Protein AF-A0A437AK83-F1 (afdb_monomer_lite)

pLDDT: mean 76.71, std 18.73, range [26.52, 94.25]

Structure (mmCIF, N/CA/C/O backbone):
data_AF-A0A437AK83-F1
#
_entry.id   AF-A0A437AK83-F1
#
loop_
_atom_site.group_PDB
_atom_site.id
_atom_site.type_symbol
_atom_site.label_atom_id
_atom_site.label_alt_id
_atom_site.label_comp_id
_atom_site.label_asym_id
_atom_site.label_entity_id
_atom_site.label_seq_id
_atom_site.pdbx_PDB_ins_code
_atom_site.Cartn_x
_atom_site.Cartn_y
_atom_site.Cartn_z
_atom_site.occupancy
_atom_site.B_iso_or_equiv
_atom_site.auth_seq_id
_atom_site.auth_comp_id
_atom_site.auth_asym_id
_atom_site.auth_atom_id
_atom_site.pdbx_PDB_model_num
ATOM 1 N N . MET A 1 1 ? -34.651 7.207 2.817 1.00 33.03 1 MET A N 1
ATOM 2 C CA . MET A 1 1 ? -35.393 6.286 3.714 1.00 33.03 1 MET A CA 1
ATOM 3 C C . MET A 1 1 ? -35.650 4.881 3.119 1.00 33.03 1 MET A C 1
ATOM 5 O O . MET A 1 1 ? -36.501 4.162 3.626 1.00 33.03 1 MET A O 1
ATOM 9 N N . LEU A 1 2 ? -34.911 4.443 2.082 1.00 26.52 2 LEU A N 1
ATOM 10 C CA . LEU A 1 2 ? -35.132 3.151 1.392 1.00 26.52 2 LEU A CA 1
ATOM 11 C C . LEU A 1 2 ? -33.933 2.182 1.436 1.00 26.52 2 LEU A C 1
ATOM 13 O O . LEU A 1 2 ? -34.031 1.076 0.917 1.00 26.52 2 LEU A O 1
ATOM 17 N N . ILE A 1 3 ? -32.833 2.550 2.101 1.00 32.50 3 ILE A N 1
ATOM 18 C CA . ILE A 1 3 ? -31.630 1.701 2.215 1.00 32.50 3 ILE A CA 1
ATOM 19 C C . ILE A 1 3 ? -31.586 0.943 3.561 1.00 32.50 3 ILE A C 1
ATOM 21 O O . ILE A 1 3 ? -30.951 -0.098 3.672 1.00 32.50 3 ILE A O 1
ATOM 25 N N . GLU A 1 4 ? -32.360 1.363 4.568 1.00 33.47 4 GLU A N 1
ATOM 26 C CA . GLU A 1 4 ? -32.299 0.787 5.925 1.00 33.47 4 GLU A CA 1
ATOM 27 C C . GLU A 1 4 ? -33.165 -0.467 6.149 1.00 33.47 4 GLU A C 1
ATOM 29 O O . GLU A 1 4 ? -33.063 -1.114 7.189 1.00 33.47 4 GLU A O 1
ATOM 34 N N . LYS A 1 5 ? -34.017 -0.861 5.192 1.00 31.80 5 LYS A N 1
ATOM 35 C CA . LYS A 1 5 ? -34.995 -1.950 5.403 1.00 31.80 5 LYS A CA 1
ATOM 36 C C . LYS A 1 5 ? -34.548 -3.348 4.973 1.00 31.80 5 LYS A C 1
ATOM 38 O O . LYS A 1 5 ? -35.307 -4.293 5.166 1.00 31.80 5 LYS A O 1
ATOM 43 N N . LYS A 1 6 ? -33.338 -3.525 4.438 1.00 32.91 6 LYS A N 1
ATOM 44 C CA . LYS A 1 6 ? -32.900 -4.835 3.920 1.00 32.91 6 LYS A CA 1
ATOM 45 C C . LYS A 1 6 ? -32.077 -5.685 4.878 1.00 32.91 6 LYS A C 1
ATOM 47 O O . LYS A 1 6 ? -31.562 -6.715 4.461 1.00 32.91 6 LYS A O 1
ATOM 52 N N . VAL A 1 7 ? -31.983 -5.297 6.150 1.00 35.03 7 VAL A N 1
ATOM 53 C CA . VAL A 1 7 ? -31.113 -6.007 7.085 1.00 35.03 7 VAL A CA 1
ATOM 54 C C . VAL A 1 7 ? -31.809 -6.485 8.354 1.00 35.03 7 VAL A C 1
ATOM 56 O O . VAL A 1 7 ? -31.416 -6.210 9.486 1.00 35.03 7 VAL A O 1
ATOM 59 N N . LYS A 1 8 ? -32.859 -7.272 8.156 1.00 38.44 8 LYS A N 1
ATOM 60 C CA . LYS A 1 8 ? -33.321 -8.204 9.176 1.00 38.44 8 LYS A CA 1
ATOM 61 C C . LYS A 1 8 ? -33.466 -9.576 8.535 1.00 38.44 8 LYS A C 1
ATOM 63 O O . LYS A 1 8 ? -34.132 -9.694 7.513 1.00 38.44 8 LYS A O 1
ATOM 68 N N . LYS A 1 9 ? -32.915 -10.564 9.249 1.00 36.78 9 LYS A N 1
ATOM 69 C CA . LYS A 1 9 ? -33.124 -12.020 9.185 1.00 36.78 9 LYS A CA 1
ATOM 70 C C . LYS A 1 9 ? -32.057 -12.870 8.466 1.00 36.78 9 LYS A C 1
ATOM 72 O O . LYS A 1 9 ? -31.804 -12.703 7.284 1.00 36.78 9 LYS A O 1
ATOM 77 N N . ILE A 1 10 ? -31.628 -13.874 9.246 1.00 36.41 10 ILE A N 1
ATOM 78 C CA . ILE A 1 10 ? -31.013 -15.172 8.915 1.00 36.41 10 ILE A CA 1
ATOM 79 C C . ILE A 1 10 ? -29.564 -15.089 8.489 1.00 36.41 10 ILE A C 1
ATOM 81 O O . ILE A 1 10 ? -29.286 -14.531 7.437 1.00 36.41 10 ILE A O 1
ATOM 85 N N . LEU A 1 11 ? -28.663 -15.712 9.258 1.00 41.22 11 LEU A N 1
ATOM 86 C CA . LEU A 1 11 ? -27.304 -15.878 8.786 1.00 41.22 11 LEU A CA 1
ATOM 87 C C . LEU A 1 11 ? -26.670 -17.260 9.126 1.00 41.22 11 LEU A C 1
ATOM 89 O O . LEU A 1 11 ? -26.060 -17.433 10.174 1.00 41.22 11 LEU A O 1
ATOM 93 N N . SER A 1 12 ? -26.809 -18.220 8.188 1.00 54.78 12 SER A N 1
ATOM 94 C CA . SER A 1 12 ? -26.090 -19.516 8.049 1.00 54.78 12 SER A CA 1
ATOM 95 C C . SER A 1 12 ? -24.696 -19.328 7.395 1.00 54.78 12 SER A C 1
ATOM 97 O O . SER A 1 12 ? -24.268 -18.195 7.208 1.00 54.78 12 SER A O 1
ATOM 99 N N . MET A 1 13 ? -23.951 -20.370 6.989 1.00 48.50 13 MET A N 1
ATOM 100 C CA . MET A 1 13 ? -22.638 -20.230 6.299 1.00 48.50 13 MET A CA 1
ATOM 101 C C . MET A 1 13 ? -22.610 -19.228 5.116 1.00 48.50 13 MET A C 1
ATOM 103 O O . MET A 1 13 ? -21.563 -18.637 4.832 1.00 48.50 13 MET A O 1
ATOM 107 N N . ASP A 1 14 ? -23.747 -18.967 4.463 1.00 53.81 14 ASP A N 1
ATOM 108 C CA . ASP A 1 14 ? -23.899 -17.984 3.370 1.00 53.81 14 ASP A CA 1
ATOM 109 C C . ASP A 1 14 ? -23.637 -16.530 3.788 1.00 53.81 14 ASP A C 1
ATOM 111 O O . ASP A 1 14 ? -23.381 -15.635 2.981 1.00 53.81 14 ASP A O 1
ATOM 115 N N . SER A 1 15 ? -23.622 -16.306 5.084 1.00 58.12 15 SER A N 1
ATOM 116 C CA . SER A 1 15 ? -23.564 -15.008 5.746 1.00 58.12 15 SER A CA 1
ATOM 117 C C . SER A 1 15 ? -22.170 -14.525 5.953 1.00 58.12 15 SER A C 1
ATOM 119 O O . SER A 1 15 ? -21.890 -13.349 5.783 1.00 58.12 15 SER A O 1
ATOM 121 N N . ILE A 1 16 ? -21.294 -15.465 6.291 1.00 61.25 16 ILE A N 1
ATOM 122 C CA . ILE A 1 16 ? -19.864 -15.241 6.369 1.00 61.25 16 ILE A CA 1
ATOM 123 C C . ILE A 1 16 ? -19.381 -14.876 4.969 1.00 61.25 16 ILE A C 1
ATOM 125 O O . ILE A 1 16 ? -18.735 -13.850 4.800 1.00 61.25 16 ILE A O 1
ATOM 129 N N . LYS A 1 17 ? -19.818 -15.626 3.948 1.00 61.09 17 LYS A N 1
ATOM 130 C CA . LYS A 1 17 ? -19.530 -15.310 2.543 1.00 61.09 17 LYS A CA 1
ATOM 131 C C . LYS A 1 17 ? -20.117 -13.962 2.122 1.00 61.09 17 LYS A C 1
ATOM 133 O O . LYS A 1 17 ? -19.464 -13.212 1.406 1.00 61.09 17 LYS A O 1
ATOM 138 N N . THR A 1 18 ? -21.328 -13.626 2.564 1.00 62.41 18 THR A N 1
ATOM 139 C CA . THR A 1 18 ? -21.946 -12.320 2.283 1.00 62.41 18 THR A CA 1
ATOM 140 C C . THR A 1 18 ? -21.207 -11.180 2.982 1.00 62.41 18 THR A C 1
ATOM 142 O O . THR A 1 18 ? -20.946 -10.163 2.354 1.00 62.41 18 THR A O 1
ATOM 145 N N . ILE A 1 19 ? -20.800 -11.348 4.239 1.00 64.88 19 ILE A N 1
ATOM 146 C CA . ILE A 1 19 ? -20.017 -10.362 4.996 1.00 64.88 19 ILE A CA 1
ATOM 147 C C . ILE A 1 19 ? -18.637 -10.182 4.371 1.00 64.88 19 ILE A C 1
ATOM 149 O O . ILE A 1 19 ? -18.205 -9.049 4.205 1.00 64.88 19 ILE A O 1
ATOM 153 N N . GLN A 1 20 ? -17.985 -11.265 3.947 1.00 63.34 20 GLN A N 1
ATOM 154 C CA . GLN A 1 20 ? -16.727 -11.211 3.202 1.00 63.34 20 GLN A CA 1
ATOM 155 C C . GLN A 1 20 ? -16.901 -10.473 1.868 1.00 63.34 20 GLN A C 1
ATOM 157 O O . GLN A 1 20 ? -16.088 -9.616 1.546 1.00 63.34 20 GLN A O 1
ATOM 162 N N . LYS A 1 21 ? -17.989 -10.721 1.127 1.00 61.66 21 LYS A N 1
ATOM 163 C CA . LYS A 1 21 ? -18.308 -9.987 -0.112 1.00 61.66 21 LYS A CA 1
ATOM 164 C C . LYS A 1 21 ? -18.615 -8.508 0.135 1.00 61.66 21 LYS A C 1
ATOM 166 O O . LYS A 1 21 ? -18.194 -7.663 -0.643 1.00 61.66 21 LYS A O 1
ATOM 171 N N . LEU A 1 22 ? -19.337 -8.179 1.206 1.00 62.19 22 LEU A N 1
ATOM 172 C CA . LEU A 1 22 ? -19.668 -6.797 1.575 1.00 62.19 22 LEU A CA 1
ATOM 173 C C . LEU A 1 22 ? -18.452 -6.032 2.114 1.00 62.19 22 LEU A C 1
ATOM 175 O O . LEU A 1 22 ? -18.338 -4.831 1.877 1.00 62.19 22 LEU A O 1
ATOM 179 N N . SER A 1 23 ? -17.547 -6.735 2.799 1.00 60.84 23 SER A N 1
ATOM 180 C CA . SER A 1 23 ? -16.217 -6.257 3.186 1.00 60.84 23 SER A CA 1
ATOM 181 C C . SER A 1 23 ? -15.375 -5.974 1.947 1.00 60.84 23 SER A C 1
ATOM 183 O O . SER A 1 23 ? -14.902 -4.858 1.795 1.00 60.84 23 SER A O 1
ATOM 185 N N . GLN A 1 24 ? -15.293 -6.914 1.001 1.00 60.66 24 GLN A N 1
ATOM 186 C CA . GLN A 1 24 ? -14.602 -6.713 -0.280 1.00 60.66 24 GLN A CA 1
ATOM 187 C C . GLN A 1 24 ? -15.201 -5.565 -1.107 1.00 60.66 24 GLN A C 1
ATOM 189 O O . GLN A 1 24 ? -14.483 -4.898 -1.844 1.00 60.66 24 GLN A O 1
ATOM 194 N N . ALA A 1 25 ? -16.506 -5.320 -0.977 1.00 58.09 25 ALA A N 1
ATOM 195 C CA . ALA A 1 25 ? -17.193 -4.214 -1.633 1.00 58.09 25 ALA A CA 1
ATOM 196 C C . ALA A 1 25 ? -17.101 -2.878 -0.865 1.00 58.09 25 ALA A C 1
ATOM 198 O O . ALA A 1 25 ? -17.622 -1.876 -1.350 1.00 58.09 25 ALA A O 1
ATOM 199 N N . ASN A 1 26 ? -16.465 -2.837 0.316 1.00 58.50 26 ASN A N 1
ATOM 200 C CA . ASN A 1 26 ? -16.322 -1.642 1.162 1.00 58.50 26 ASN A CA 1
ATOM 201 C C . ASN A 1 26 ? -17.651 -0.967 1.564 1.00 58.50 26 ASN A C 1
ATOM 203 O O . ASN A 1 26 ? -17.699 0.240 1.801 1.00 58.50 26 ASN A O 1
ATOM 207 N N . ILE A 1 27 ? -18.736 -1.744 1.662 1.00 59.78 27 ILE A N 1
ATOM 208 C CA . ILE A 1 27 ? -20.098 -1.238 1.943 1.00 59.78 27 ILE A CA 1
ATOM 209 C C . ILE A 1 27 ? -20.383 -1.182 3.457 1.00 59.78 27 ILE A C 1
ATOM 211 O O . ILE A 1 27 ? -21.359 -0.583 3.906 1.00 59.78 27 ILE A O 1
ATOM 215 N N . LEU A 1 28 ? -19.543 -1.819 4.273 1.00 61.94 28 LEU A N 1
ATOM 216 C CA . LEU A 1 28 ? -19.767 -1.948 5.708 1.00 61.94 28 LEU A CA 1
ATOM 217 C C . LEU A 1 28 ? -19.357 -0.673 6.453 1.00 61.94 28 LEU A C 1
ATOM 219 O O . LEU A 1 28 ? -18.195 -0.288 6.449 1.00 61.94 28 LEU A O 1
ATOM 223 N N . THR A 1 29 ? -20.324 -0.063 7.135 1.00 62.69 29 THR A N 1
ATOM 224 C CA . THR A 1 29 ? -20.159 1.173 7.923 1.00 62.69 29 THR A CA 1
ATOM 225 C C . THR A 1 29 ? -20.309 0.947 9.427 1.00 62.69 29 THR A C 1
ATOM 227 O O . THR A 1 29 ? -20.454 1.888 10.198 1.00 62.69 29 THR A O 1
ATOM 230 N N . LYS A 1 30 ? -20.348 -0.314 9.871 1.00 71.06 30 LYS A N 1
ATOM 231 C CA . LYS A 1 30 ? -20.512 -0.681 11.283 1.00 71.06 30 LYS A CA 1
ATOM 232 C C . LYS A 1 30 ? -19.504 -1.759 11.664 1.00 71.06 30 LYS A C 1
ATOM 234 O O . LYS A 1 30 ? -19.240 -2.629 10.829 1.00 71.06 30 LYS A O 1
ATOM 239 N N . PRO A 1 31 ? -19.002 -1.754 12.912 1.00 73.56 31 PRO A N 1
ATOM 240 C CA . PRO A 1 31 ? -18.142 -2.826 13.384 1.00 73.56 31 PRO A CA 1
ATOM 241 C C . PRO A 1 31 ? -18.915 -4.150 13.393 1.00 73.56 31 PRO A C 1
ATOM 243 O O . PRO A 1 31 ? -20.122 -4.179 13.653 1.00 73.56 31 PRO A O 1
ATOM 246 N N . ILE A 1 32 ? -18.227 -5.250 13.108 1.00 77.12 32 ILE A N 1
ATOM 247 C CA . ILE A 1 32 ? -18.813 -6.594 13.055 1.00 77.12 32 ILE A CA 1
ATOM 248 C C . ILE A 1 32 ? -18.226 -7.431 14.176 1.00 77.12 32 ILE A C 1
ATOM 250 O O . ILE A 1 32 ? -17.012 -7.541 14.297 1.00 77.12 32 ILE A O 1
ATOM 254 N N . THR A 1 33 ? -19.081 -8.061 14.974 1.00 74.88 33 THR A N 1
ATOM 255 C CA . THR A 1 33 ? -18.628 -8.946 16.045 1.00 74.88 33 THR A CA 1
ATOM 256 C C . THR A 1 33 ? -18.578 -10.375 15.535 1.00 74.88 33 THR A C 1
ATOM 258 O O . THR A 1 33 ? -19.577 -10.910 15.044 1.00 74.88 33 THR A O 1
ATOM 261 N N . ILE A 1 34 ? -17.407 -10.991 15.661 1.00 74.88 34 ILE A N 1
ATOM 262 C CA . ILE A 1 34 ? -17.161 -12.373 15.270 1.00 74.88 34 ILE A CA 1
ATOM 263 C C . ILE A 1 34 ? -16.804 -13.210 16.506 1.00 74.88 34 ILE A C 1
ATOM 265 O O . ILE A 1 34 ? -16.091 -12.732 17.390 1.00 74.88 34 ILE A O 1
ATOM 269 N N . PRO A 1 35 ? -17.274 -14.464 16.584 1.00 67.50 35 PRO A N 1
ATOM 270 C CA . PRO A 1 35 ? -16.976 -15.338 17.711 1.00 67.50 35 PRO A CA 1
ATOM 271 C C . PRO A 1 35 ? -15.530 -15.833 17.665 1.00 67.50 35 PRO A C 1
ATOM 273 O O . PRO A 1 35 ? -14.911 -15.992 18.709 1.00 67.50 35 PRO A O 1
ATOM 276 N N . HIS A 1 36 ? -14.980 -16.047 16.463 1.00 70.69 36 HIS A N 1
ATOM 277 C CA . HIS A 1 36 ? -13.604 -16.496 16.293 1.00 70.69 36 HIS A CA 1
ATOM 278 C C . HIS A 1 36 ? -13.003 -16.008 14.970 1.00 70.69 36 HIS A C 1
ATOM 280 O O . HIS A 1 36 ? -13.631 -16.067 13.909 1.00 70.69 36 HIS A O 1
ATOM 286 N N . SER A 1 37 ? -11.732 -15.626 15.018 1.00 69.81 37 SER A N 1
ATOM 287 C CA . SER A 1 37 ? -10.854 -15.272 13.893 1.00 69.81 37 SER A CA 1
ATOM 288 C C . SER A 1 37 ? -10.799 -16.316 12.769 1.00 69.81 37 SER A C 1
ATOM 290 O O . SER A 1 37 ? -10.566 -15.964 11.614 1.00 69.81 37 SER A O 1
ATOM 292 N N . SER A 1 38 ? -11.099 -17.586 13.063 1.00 68.31 38 SER A N 1
ATOM 293 C CA . SER A 1 38 ? -11.198 -18.677 12.080 1.00 68.31 38 SER A CA 1
ATOM 294 C C . SER A 1 38 ? -12.242 -18.438 10.980 1.00 68.31 38 SER A C 1
ATOM 296 O O . SER A 1 38 ? -12.207 -19.108 9.950 1.00 68.31 38 SER A O 1
ATOM 298 N N . ILE A 1 39 ? -13.160 -17.492 11.174 1.00 69.12 39 ILE A N 1
ATOM 299 C CA . ILE A 1 39 ? -14.165 -17.080 10.182 1.00 69.12 39 ILE A CA 1
ATOM 300 C C . ILE A 1 39 ? -13.537 -16.262 9.038 1.00 69.12 39 ILE A C 1
ATOM 302 O O . ILE A 1 39 ? -14.067 -16.222 7.929 1.00 69.12 39 ILE A O 1
ATOM 306 N N . LEU A 1 40 ? -12.384 -15.639 9.285 1.00 69.69 40 LEU A N 1
ATOM 307 C CA . LEU A 1 40 ? -11.698 -14.726 8.367 1.00 69.69 40 LEU A CA 1
ATOM 308 C C . LEU A 1 40 ? -10.505 -15.375 7.642 1.00 69.69 40 LEU A C 1
ATOM 310 O O . LEU A 1 40 ? -9.624 -14.659 7.166 1.00 69.69 40 LEU A O 1
ATOM 314 N N . LYS A 1 41 ? -10.459 -16.714 7.550 1.00 68.12 41 LYS A N 1
ATOM 315 C CA . LYS A 1 41 ? -9.321 -17.479 6.992 1.00 68.12 41 LYS A CA 1
ATOM 316 C C . LYS A 1 41 ? -8.863 -17.002 5.610 1.00 68.12 41 LYS A C 1
ATOM 318 O O . LYS A 1 41 ? -7.663 -16.928 5.376 1.00 68.12 41 LYS A O 1
ATOM 323 N N . ASP A 1 42 ? -9.801 -16.613 4.752 1.00 69.44 42 ASP A N 1
ATOM 324 C CA . ASP A 1 42 ? -9.515 -16.227 3.363 1.00 69.44 42 ASP A CA 1
ATOM 325 C C . ASP A 1 42 ? -9.387 -14.706 3.166 1.00 69.44 42 ASP A C 1
ATOM 327 O O . ASP A 1 42 ? -9.187 -14.223 2.052 1.00 69.44 42 ASP A O 1
ATOM 331 N N . THR A 1 43 ? -9.511 -13.920 4.238 1.00 70.75 43 THR A N 1
ATOM 332 C CA . THR A 1 43 ? -9.461 -12.453 4.179 1.00 70.75 43 THR A CA 1
ATOM 333 C C . THR A 1 43 ? -8.194 -11.927 4.831 1.00 70.75 43 THR A C 1
ATOM 335 O O . THR A 1 43 ? -7.973 -12.139 6.023 1.00 70.75 43 THR A O 1
ATOM 338 N N . LYS A 1 44 ? -7.385 -11.172 4.078 1.00 80.62 44 LYS A N 1
ATOM 339 C CA . LYS A 1 44 ? -6.259 -10.417 4.640 1.00 80.62 44 LYS A CA 1
ATOM 340 C C . LYS A 1 44 ? -6.806 -9.360 5.603 1.00 80.62 44 LYS A C 1
ATOM 342 O O . LYS A 1 44 ? -7.670 -8.569 5.222 1.00 80.62 44 LYS A O 1
ATOM 347 N N . HIS A 1 45 ? -6.314 -9.370 6.836 1.00 84.94 45 HIS A N 1
ATOM 348 C CA . HIS A 1 45 ? -6.706 -8.438 7.885 1.00 84.94 45 HIS A CA 1
ATOM 349 C C . HIS A 1 45 ? -5.504 -8.063 8.751 1.00 84.94 45 HIS A C 1
ATOM 351 O O . HIS A 1 45 ? -4.617 -8.887 8.985 1.00 84.94 45 HIS A O 1
ATOM 357 N N . LEU A 1 46 ? -5.492 -6.824 9.235 1.00 87.94 46 LEU A N 1
ATOM 358 C CA . LEU A 1 46 ? -4.560 -6.363 10.255 1.00 87.94 46 LEU A CA 1
ATOM 359 C C . LEU A 1 46 ? -5.066 -6.823 11.623 1.00 87.94 46 LEU A C 1
ATOM 361 O O . LEU A 1 46 ? -6.208 -6.541 11.976 1.00 87.94 46 LEU A O 1
ATOM 365 N N . LYS A 1 47 ? -4.241 -7.545 12.381 1.00 91.25 47 LYS A N 1
ATOM 366 C CA . LYS A 1 47 ? -4.587 -7.980 13.740 1.00 91.25 47 LYS A CA 1
ATOM 367 C C . LYS A 1 47 ? -4.122 -6.935 14.740 1.00 91.25 47 LYS A C 1
ATOM 369 O O . LYS A 1 47 ? -2.936 -6.619 14.772 1.00 91.25 47 LYS A O 1
ATOM 374 N N . ILE A 1 48 ? -5.047 -6.458 15.560 1.00 91.31 48 ILE A N 1
ATOM 375 C CA . ILE A 1 48 ? -4.781 -5.529 16.653 1.00 91.31 48 ILE A CA 1
ATOM 376 C C . ILE A 1 48 ? -5.187 -6.207 17.955 1.00 91.31 48 ILE A C 1
ATOM 378 O O . ILE A 1 48 ? -6.300 -6.714 18.069 1.00 91.31 48 ILE A O 1
ATOM 382 N N . THR A 1 49 ? -4.310 -6.195 18.949 1.00 90.19 49 THR A N 1
ATOM 383 C CA . THR A 1 49 ? -4.652 -6.639 20.308 1.00 90.19 49 THR A CA 1
ATOM 384 C C . THR A 1 49 ? -4.936 -5.416 21.169 1.00 90.19 49 THR A C 1
ATOM 386 O O . THR A 1 49 ? -4.244 -4.410 21.037 1.00 90.19 49 THR A O 1
ATOM 389 N N . VAL A 1 50 ? -5.905 -5.493 22.087 1.00 87.19 50 VAL A N 1
ATOM 390 C CA . VAL A 1 50 ? -6.249 -4.366 22.982 1.00 87.19 50 VAL A CA 1
ATOM 391 C C . VAL A 1 50 ? -5.043 -3.855 23.783 1.00 87.19 50 VAL A C 1
ATOM 393 O O . VAL A 1 50 ? -4.972 -2.678 24.098 1.00 87.19 50 VAL A O 1
ATOM 396 N N . SER A 1 51 ? -4.048 -4.700 24.061 1.00 88.56 51 SER A N 1
ATOM 397 C CA . SER A 1 51 ? -2.816 -4.304 24.755 1.00 88.56 51 SER A CA 1
ATOM 398 C C . SER A 1 51 ? -1.869 -3.411 23.940 1.00 88.56 51 SER A C 1
ATOM 400 O O . SER A 1 51 ? -0.879 -2.939 24.489 1.00 88.56 51 SER A O 1
ATOM 402 N N . GLN A 1 52 ? -2.099 -3.234 22.635 1.00 89.25 52 GLN A N 1
ATOM 403 C CA . GLN A 1 52 ? -1.221 -2.453 21.753 1.00 89.25 52 GLN A CA 1
ATOM 404 C C . GLN A 1 52 ? -1.501 -0.948 21.794 1.00 89.25 52 GLN A C 1
ATOM 406 O O . GLN A 1 52 ? -0.715 -0.183 21.244 1.00 89.25 52 GLN A O 1
ATOM 411 N N . PHE A 1 53 ? -2.600 -0.526 22.417 1.00 92.38 53 PHE A N 1
ATOM 412 C CA . PHE A 1 53 ? -2.964 0.878 22.533 1.00 92.38 53 PHE A CA 1
ATOM 413 C C . PHE A 1 53 ? -3.521 1.170 23.926 1.00 92.38 53 PHE A C 1
ATOM 415 O O . PHE A 1 53 ? -4.285 0.398 24.502 1.00 92.38 53 PHE A O 1
ATOM 422 N N . ASN A 1 54 ? -3.139 2.321 24.455 1.00 92.31 54 ASN A N 1
ATOM 423 C CA . ASN A 1 54 ? -3.637 2.893 25.698 1.00 92.31 54 ASN A CA 1
ATOM 424 C C . ASN A 1 54 ? -4.383 4.205 25.445 1.00 92.31 54 ASN A C 1
ATOM 426 O O . ASN A 1 54 ? -5.152 4.638 26.303 1.00 92.31 54 ASN A O 1
ATOM 430 N N . THR A 1 55 ? -4.169 4.830 24.284 1.00 93.31 55 THR A N 1
ATOM 431 C CA . THR A 1 55 ? -4.819 6.082 23.890 1.00 93.31 55 THR A CA 1
ATOM 432 C C . THR A 1 55 ? -5.627 5.925 22.603 1.00 93.31 55 THR A C 1
ATOM 434 O O . THR A 1 55 ? -5.397 5.032 21.786 1.00 93.31 55 THR A O 1
ATOM 437 N N . VAL A 1 56 ? -6.611 6.807 22.413 1.00 91.69 56 VAL A N 1
ATOM 438 C CA . VAL A 1 56 ? -7.434 6.843 21.192 1.00 91.69 56 VAL A CA 1
ATOM 439 C C . VAL A 1 56 ? -6.591 7.173 19.956 1.00 91.69 56 VAL A C 1
ATOM 441 O O . VAL A 1 56 ? -6.870 6.682 18.866 1.00 91.69 56 VAL A O 1
ATOM 444 N N . GLU A 1 57 ? -5.541 7.973 20.122 1.00 90.50 57 GLU A N 1
ATOM 445 C CA . GLU A 1 57 ? -4.637 8.343 19.036 1.00 90.50 57 GLU A CA 1
ATOM 446 C C . GLU A 1 57 ? -3.820 7.152 18.525 1.00 90.50 57 GLU A C 1
ATOM 448 O O . GLU A 1 57 ? -3.717 6.961 17.314 1.00 90.50 57 GLU A O 1
ATOM 453 N N . GLU A 1 58 ? -3.315 6.310 19.428 1.00 92.25 58 GLU A N 1
ATOM 454 C CA . GLU A 1 58 ? -2.636 5.062 19.064 1.00 92.25 58 GLU A CA 1
ATOM 455 C C . GLU A 1 58 ? -3.577 4.120 18.305 1.00 92.25 58 GLU A C 1
ATOM 457 O O . GLU A 1 58 ? -3.201 3.573 17.266 1.00 92.25 58 GLU A O 1
ATOM 462 N N . LEU A 1 59 ? -4.826 3.981 18.767 1.00 92.50 59 LEU A N 1
ATOM 463 C CA . LEU A 1 59 ? -5.839 3.200 18.057 1.00 92.50 59 LEU A CA 1
ATOM 464 C C . LEU A 1 59 ? -6.122 3.778 16.661 1.00 92.50 59 LEU A C 1
ATOM 466 O O . LEU A 1 59 ? -6.206 3.023 15.695 1.00 92.50 59 LEU A O 1
ATOM 470 N N . ASP A 1 60 ? -6.239 5.100 16.525 1.00 92.19 60 ASP A N 1
ATOM 471 C CA . ASP A 1 60 ? -6.434 5.757 15.227 1.00 92.19 60 ASP A CA 1
ATOM 472 C C . ASP A 1 60 ? -5.274 5.482 14.260 1.00 92.19 60 ASP A C 1
ATOM 474 O O . ASP A 1 60 ? -5.515 5.170 13.093 1.00 92.19 60 ASP A O 1
ATOM 478 N N . ASN A 1 61 ? -4.030 5.536 14.742 1.00 91.88 61 ASN A N 1
ATOM 479 C CA . ASN A 1 61 ? -2.843 5.241 13.933 1.00 91.88 61 ASN A CA 1
ATOM 480 C C . ASN A 1 61 ? -2.861 3.787 13.441 1.00 91.88 61 ASN A C 1
ATOM 482 O O . ASN A 1 61 ? -2.700 3.531 12.246 1.00 91.88 61 ASN A O 1
ATOM 486 N N . LEU A 1 62 ? -3.173 2.835 14.328 1.00 93.31 62 LEU A N 1
ATOM 487 C CA . LEU A 1 62 ? -3.305 1.422 13.959 1.00 93.31 62 LEU A CA 1
ATOM 488 C C . LEU A 1 62 ? -4.427 1.189 12.934 1.00 93.31 62 LEU A C 1
ATOM 490 O O . LEU A 1 62 ? -4.271 0.395 12.009 1.00 93.31 62 LEU A O 1
ATOM 494 N N . LEU A 1 63 ? -5.554 1.899 13.044 1.00 92.81 63 LEU A N 1
ATOM 495 C CA . LEU A 1 63 ? -6.628 1.811 12.049 1.00 92.81 63 LEU A CA 1
ATOM 496 C C . LEU A 1 63 ? -6.204 2.392 10.691 1.00 92.81 63 LEU A C 1
ATOM 498 O O . LEU A 1 63 ? -6.568 1.838 9.650 1.00 92.81 63 LEU A O 1
ATOM 502 N N . ARG A 1 64 ? -5.413 3.472 10.675 1.00 92.38 64 ARG A N 1
ATOM 503 C 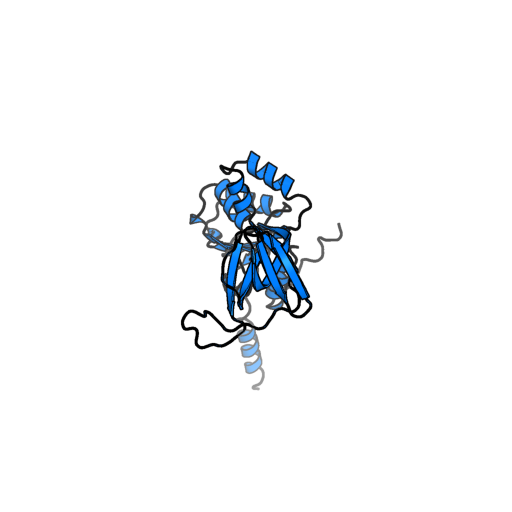CA . ARG A 1 64 ? -4.906 4.102 9.440 1.00 92.38 64 ARG A CA 1
ATOM 504 C C . ARG A 1 64 ? -3.915 3.217 8.679 1.00 92.38 64 ARG A C 1
ATOM 506 O O . ARG A 1 64 ? -3.839 3.331 7.457 1.00 92.38 64 ARG A O 1
ATOM 513 N N . GLN A 1 65 ? -3.243 2.277 9.344 1.00 92.75 65 GLN A N 1
ATOM 514 C CA . GLN A 1 65 ? -2.406 1.263 8.679 1.00 92.75 65 GLN A CA 1
ATOM 515 C C . GLN A 1 65 ? -3.209 0.321 7.769 1.00 92.75 65 GLN A C 1
ATOM 517 O O . GLN A 1 65 ? -2.661 -0.256 6.833 1.00 92.75 65 GLN A O 1
ATOM 522 N N . ALA A 1 66 ? -4.508 0.153 8.026 1.00 91.62 66 ALA A N 1
ATOM 523 C CA . ALA A 1 66 ? -5.378 -0.704 7.228 1.00 91.62 66 ALA A CA 1
ATOM 524 C C . ALA A 1 66 ? -6.116 0.047 6.108 1.00 91.62 66 ALA A C 1
ATOM 526 O O . ALA A 1 66 ? -6.978 -0.541 5.457 1.00 91.62 66 ALA A O 1
ATOM 527 N N . VAL A 1 67 ? -5.817 1.325 5.872 1.00 91.25 67 VAL A N 1
ATOM 528 C CA . VAL A 1 67 ? -6.419 2.120 4.793 1.00 91.25 67 VAL A CA 1
ATOM 529 C C . VAL A 1 67 ? -5.325 2.511 3.819 1.00 91.25 67 VAL A C 1
ATOM 531 O O . VAL A 1 67 ? -4.312 3.074 4.226 1.00 91.25 67 VAL A O 1
ATOM 534 N N . PHE A 1 68 ? -5.531 2.221 2.537 1.00 91.38 68 PHE A N 1
ATOM 535 C CA . PHE A 1 68 ? -4.518 2.414 1.507 1.00 91.38 68 PHE A CA 1
ATOM 536 C C . PHE A 1 68 ? -4.999 3.396 0.452 1.00 91.38 68 PHE A C 1
ATOM 538 O O . PHE A 1 68 ? -6.108 3.274 -0.069 1.00 91.38 68 PHE A O 1
ATOM 545 N N . MET A 1 69 ? -4.138 4.344 0.108 1.00 91.62 69 MET A N 1
ATOM 546 C CA . MET A 1 69 ? -4.270 5.154 -1.093 1.00 91.62 69 MET A CA 1
ATOM 547 C C . MET A 1 69 ? -3.631 4.391 -2.249 1.00 91.62 69 MET A C 1
ATOM 549 O O . MET A 1 69 ? -2.443 4.064 -2.194 1.00 91.62 69 MET A O 1
ATOM 553 N N . ARG A 1 70 ? -4.413 4.120 -3.296 1.00 89.81 70 ARG A N 1
ATOM 554 C CA . ARG A 1 70 ? -3.894 3.548 -4.536 1.00 89.81 70 ARG A CA 1
ATOM 555 C C . ARG A 1 70 ? -3.568 4.667 -5.513 1.00 89.81 70 ARG A C 1
ATOM 557 O O . ARG A 1 70 ? -4.391 5.541 -5.787 1.00 89.81 70 ARG A O 1
ATOM 564 N N . THR A 1 71 ? -2.364 4.620 -6.060 1.00 88.44 71 THR A N 1
ATOM 565 C CA . THR A 1 71 ? -1.933 5.483 -7.154 1.00 88.44 71 THR A CA 1
ATOM 566 C C . THR A 1 71 ? -1.374 4.642 -8.289 1.00 88.44 71 THR A C 1
ATOM 568 O O . THR A 1 71 ? -0.767 3.588 -8.092 1.00 88.44 71 THR A O 1
ATOM 571 N N . THR A 1 72 ? -1.611 5.101 -9.511 1.00 88.06 72 THR A N 1
ATOM 572 C CA . THR A 1 72 ? -1.033 4.519 -10.719 1.00 88.06 72 THR A CA 1
ATOM 573 C C . THR A 1 72 ? 0.148 5.364 -11.150 1.00 88.06 72 THR A C 1
ATOM 575 O O . THR A 1 72 ? -0.014 6.549 -11.447 1.00 88.06 72 THR A O 1
ATOM 578 N N . GLU A 1 73 ? 1.323 4.755 -11.211 1.00 85.31 73 GLU A N 1
ATOM 579 C CA . GLU A 1 73 ? 2.521 5.384 -11.751 1.00 85.31 73 GLU A CA 1
ATOM 580 C C . GLU A 1 73 ? 2.864 4.719 -13.086 1.00 85.31 73 GLU A C 1
ATOM 582 O O . GLU A 1 73 ? 3.002 3.496 -13.174 1.00 85.31 73 GLU A O 1
ATOM 587 N N . ILE A 1 74 ? 2.977 5.522 -14.143 1.00 87.31 74 ILE A N 1
ATOM 588 C CA . ILE A 1 74 ? 3.454 5.061 -15.447 1.00 87.31 74 ILE A CA 1
ATOM 589 C C . ILE A 1 74 ? 4.950 5.327 -15.480 1.00 87.31 74 ILE A C 1
ATOM 591 O O . ILE A 1 74 ? 5.366 6.483 -15.444 1.00 87.31 74 ILE A O 1
ATOM 595 N N . LYS A 1 75 ? 5.746 4.263 -15.569 1.00 87.88 75 LYS A N 1
ATOM 596 C CA . LYS A 1 75 ? 7.200 4.371 -15.686 1.00 87.88 75 LYS A CA 1
ATOM 597 C C . LYS A 1 75 ? 7.676 3.971 -17.068 1.00 87.88 75 LYS A C 1
ATOM 599 O O . LYS A 1 75 ? 7.183 3.003 -17.655 1.00 87.88 75 LYS A O 1
ATOM 604 N N . ASP A 1 76 ? 8.661 4.708 -17.558 1.00 90.38 76 ASP A N 1
ATOM 605 C CA . ASP A 1 76 ? 9.408 4.339 -18.748 1.00 90.38 76 ASP A CA 1
ATOM 606 C C . ASP A 1 76 ? 10.455 3.291 -18.373 1.00 90.38 76 ASP A C 1
ATOM 608 O O . ASP A 1 76 ? 11.295 3.497 -17.496 1.00 90.38 76 ASP A O 1
ATOM 612 N N . VAL A 1 77 ? 10.364 2.140 -19.029 1.00 92.12 77 VAL A N 1
ATOM 613 C CA . VAL A 1 77 ? 11.259 1.008 -18.827 1.00 92.12 77 VAL A CA 1
ATOM 614 C C . VAL A 1 77 ? 11.980 0.732 -20.132 1.00 92.12 77 VAL A C 1
ATOM 616 O O . VAL A 1 77 ? 11.345 0.642 -21.190 1.00 92.12 77 VAL A O 1
ATOM 619 N N . PHE A 1 78 ? 13.296 0.568 -20.046 1.00 93.06 78 PHE A N 1
ATOM 620 C CA . PHE A 1 78 ? 14.125 0.166 -21.170 1.00 93.06 78 PHE A CA 1
ATOM 621 C C . PHE A 1 78 ? 14.721 -1.213 -20.913 1.00 93.06 78 PHE A C 1
ATOM 623 O O . PHE A 1 78 ? 15.357 -1.435 -19.888 1.00 93.06 78 PHE A O 1
ATOM 630 N N . GLU A 1 79 ? 14.515 -2.142 -21.838 1.00 93.19 79 GLU A N 1
ATOM 631 C CA . GLU A 1 79 ? 15.057 -3.495 -21.762 1.00 93.19 79 GLU A CA 1
ATOM 632 C C . GLU A 1 79 ? 15.658 -3.874 -23.110 1.00 93.19 79 GLU A C 1
ATOM 634 O O . GLU A 1 79 ? 14.993 -3.802 -24.142 1.00 93.19 79 GLU A O 1
ATOM 639 N N . GLY A 1 80 ? 16.914 -4.296 -23.132 1.00 93.31 80 GLY A N 1
ATOM 640 C CA . GLY A 1 80 ? 17.556 -4.669 -24.385 1.00 93.31 80 GLY A CA 1
ATOM 641 C C . GLY A 1 80 ? 18.970 -5.168 -24.198 1.00 93.31 80 GLY A C 1
ATOM 642 O O . GLY A 1 80 ? 19.566 -5.015 -23.136 1.00 93.31 80 GLY A O 1
ATOM 643 N N . GLU A 1 81 ? 19.494 -5.782 -25.248 1.00 93.06 81 GLU A N 1
ATOM 644 C CA . GLU A 1 81 ? 20.895 -6.182 -25.311 1.00 93.06 81 GLU A CA 1
ATOM 645 C C . GLU A 1 81 ? 21.772 -4.977 -25.654 1.00 93.06 81 GLU A C 1
ATOM 647 O O . GLU A 1 81 ? 21.475 -4.250 -26.601 1.00 93.06 81 GLU A O 1
ATOM 652 N N . ILE A 1 82 ? 22.857 -4.777 -24.916 1.00 93.62 82 ILE A N 1
ATOM 653 C CA . ILE A 1 82 ? 23.842 -3.734 -25.172 1.00 93.62 82 ILE A CA 1
ATOM 654 C C . ILE A 1 82 ? 24.618 -4.093 -26.439 1.00 93.62 82 ILE A C 1
ATOM 656 O O . ILE A 1 82 ? 25.324 -5.100 -26.495 1.00 93.62 82 ILE A O 1
ATOM 660 N N . VAL A 1 83 ? 24.500 -3.242 -27.454 1.00 93.81 83 VAL A N 1
ATOM 661 C CA . VAL A 1 83 ? 25.267 -3.343 -28.705 1.00 93.81 83 VAL A CA 1
ATOM 662 C C . VAL A 1 83 ? 26.487 -2.435 -28.667 1.00 93.81 83 VAL A C 1
ATOM 664 O O . VAL A 1 83 ? 27.541 -2.791 -29.182 1.00 93.81 83 VAL A O 1
ATOM 667 N N . GLU A 1 84 ? 26.346 -1.262 -28.055 1.00 93.38 84 GLU A N 1
ATOM 668 C CA . GLU A 1 84 ? 27.397 -0.254 -27.987 1.00 93.38 84 GLU A CA 1
ATOM 669 C C . GLU A 1 84 ? 27.294 0.503 -26.661 1.00 93.38 84 GLU A C 1
ATOM 671 O O . GLU A 1 84 ? 26.200 0.896 -26.239 1.00 93.38 84 GLU A O 1
ATOM 676 N N . VAL A 1 85 ? 28.441 0.719 -26.021 1.00 92.31 85 VAL A N 1
ATOM 677 C CA . VAL A 1 85 ? 28.575 1.551 -24.823 1.00 92.31 85 VAL A CA 1
ATOM 678 C C . VAL A 1 85 ? 29.172 2.888 -25.249 1.00 92.31 85 VAL A C 1
ATOM 680 O O . VAL A 1 85 ? 30.265 2.921 -25.810 1.00 92.31 85 VAL A O 1
ATOM 683 N N . LYS A 1 86 ? 28.453 3.982 -24.996 1.00 91.62 86 LYS A N 1
ATOM 684 C CA . LYS A 1 86 ? 28.908 5.357 -25.240 1.00 91.62 86 LYS A CA 1
ATOM 685 C C . LYS A 1 86 ? 29.161 6.059 -23.909 1.00 91.62 86 LYS A C 1
ATOM 687 O O . LYS A 1 86 ? 28.681 5.620 -22.866 1.00 91.62 86 LYS A O 1
ATOM 692 N N . GLU A 1 87 ? 29.894 7.168 -23.944 1.00 87.38 87 GLU A N 1
ATOM 693 C CA . GLU A 1 87 ? 30.196 7.956 -22.739 1.00 87.38 87 GLU A CA 1
ATOM 694 C C . GLU A 1 87 ? 28.927 8.479 -22.043 1.00 87.38 87 GLU A C 1
ATOM 696 O O . GLU A 1 87 ? 28.886 8.575 -20.818 1.00 87.38 87 GLU A O 1
ATOM 701 N N . ASP A 1 88 ? 27.874 8.773 -22.812 1.00 89.69 88 ASP A N 1
ATOM 702 C CA . ASP A 1 88 ? 26.622 9.368 -22.338 1.00 89.69 88 ASP A CA 1
ATOM 703 C C . ASP A 1 88 ? 25.424 8.399 -22.324 1.00 89.69 88 ASP A C 1
ATOM 705 O O . ASP A 1 88 ? 24.300 8.807 -22.008 1.00 89.69 88 ASP A O 1
ATOM 709 N N . GLY A 1 89 ? 25.625 7.119 -22.658 1.00 91.06 89 GLY A N 1
ATOM 710 C CA . GLY A 1 89 ? 24.526 6.160 -22.706 1.00 91.06 89 GLY A CA 1
ATOM 711 C C . GLY A 1 89 ? 24.845 4.808 -23.329 1.00 91.06 89 GLY A C 1
ATOM 712 O O . GLY A 1 89 ? 25.985 4.472 -23.635 1.00 91.06 89 GLY A O 1
ATOM 713 N N . LEU A 1 90 ? 23.793 4.020 -23.531 1.00 93.00 90 LEU A N 1
ATOM 714 C CA . LEU A 1 90 ? 23.858 2.670 -24.085 1.00 93.00 90 LEU A CA 1
ATOM 715 C C . LEU A 1 90 ? 22.996 2.575 -25.344 1.00 93.00 90 LEU A C 1
ATOM 717 O O . LEU A 1 90 ? 21.866 3.068 -25.376 1.00 93.00 90 LEU A O 1
ATOM 721 N N . VAL A 1 91 ? 23.506 1.912 -26.380 1.00 94.25 91 VAL A N 1
ATOM 722 C CA . VAL A 1 91 ? 22.700 1.510 -27.539 1.00 94.25 91 VAL A CA 1
ATOM 723 C C . VAL A 1 91 ? 22.170 0.111 -27.275 1.00 94.25 91 VAL A C 1
ATOM 725 O O . VAL A 1 91 ? 22.931 -0.855 -27.224 1.00 94.25 91 VAL A O 1
ATOM 728 N N . LEU A 1 92 ? 20.856 0.011 -27.112 1.00 94.12 92 LEU A N 1
ATOM 729 C CA . LEU A 1 92 ? 20.163 -1.227 -26.792 1.00 94.12 92 LEU A CA 1
ATOM 730 C C . LEU A 1 92 ? 19.474 -1.805 -28.026 1.00 94.12 92 LEU A C 1
ATOM 732 O O . LEU A 1 92 ? 18.909 -1.069 -28.837 1.00 94.12 92 LEU A O 1
ATOM 736 N N . ARG A 1 93 ? 19.471 -3.131 -28.144 1.00 94.06 93 ARG A N 1
ATOM 737 C CA . ARG A 1 93 ? 18.813 -3.893 -29.206 1.00 94.06 93 ARG A CA 1
ATOM 738 C C . ARG A 1 93 ? 17.666 -4.725 -28.656 1.00 94.06 93 ARG A C 1
ATOM 740 O O . ARG A 1 93 ? 17.826 -5.493 -27.709 1.00 94.06 93 ARG A O 1
ATOM 747 N N . GLY A 1 94 ? 16.522 -4.611 -29.318 1.00 92.25 94 GLY A N 1
ATOM 748 C CA . GLY A 1 94 ? 15.393 -5.526 -29.207 1.00 92.25 94 GLY A CA 1
ATOM 749 C C . GLY A 1 94 ? 15.094 -6.166 -30.562 1.00 92.25 94 GLY A C 1
ATOM 750 O O . GLY A 1 94 ? 15.758 -5.895 -31.563 1.00 92.25 94 GLY A O 1
ATOM 751 N N . ARG A 1 95 ? 14.056 -7.003 -30.629 1.00 90.31 95 ARG A N 1
ATOM 752 C CA . ARG A 1 95 ? 13.671 -7.678 -31.884 1.00 90.31 95 ARG A CA 1
ATOM 753 C C . ARG A 1 95 ? 13.147 -6.720 -32.953 1.00 90.31 95 ARG A C 1
ATOM 755 O O . ARG A 1 95 ? 13.308 -6.999 -34.134 1.00 90.31 95 ARG A O 1
ATOM 762 N N . LYS A 1 96 ? 12.484 -5.630 -32.550 1.00 89.38 96 LYS A N 1
ATOM 763 C CA . LYS A 1 96 ? 11.905 -4.645 -33.479 1.00 89.38 96 LYS A CA 1
ATOM 764 C C . LYS A 1 96 ? 12.874 -3.541 -33.914 1.00 89.38 96 LYS A C 1
ATOM 766 O O . LYS A 1 96 ? 12.556 -2.820 -34.852 1.00 89.38 96 LYS A O 1
ATOM 771 N N . GLY A 1 97 ? 14.020 -3.389 -33.252 1.00 90.25 97 GLY A N 1
ATOM 772 C CA . GLY A 1 97 ? 14.982 -2.338 -33.576 1.00 90.25 97 GLY A CA 1
ATOM 773 C C . GLY A 1 97 ? 15.938 -2.016 -32.433 1.00 90.25 97 GLY A C 1
ATOM 774 O O . GLY A 1 97 ? 15.918 -2.660 -31.381 1.00 90.25 97 GLY A O 1
ATOM 775 N N . THR A 1 98 ? 16.771 -1.005 -32.661 1.00 93.12 98 THR A N 1
ATOM 776 C CA . THR A 1 98 ? 17.734 -0.473 -31.694 1.00 93.12 98 THR A CA 1
ATOM 777 C C . THR A 1 98 ? 17.306 0.905 -31.193 1.00 93.12 98 THR A C 1
ATOM 779 O O . THR A 1 98 ? 16.641 1.655 -31.906 1.00 93.12 98 THR A O 1
ATOM 782 N N . LEU A 1 99 ? 17.674 1.246 -29.958 1.00 93.38 99 LEU A N 1
ATOM 783 C CA . LEU A 1 99 ? 17.396 2.547 -29.353 1.00 93.38 99 LEU A CA 1
ATOM 784 C C . LEU A 1 99 ? 18.589 2.995 -28.509 1.00 93.38 99 LEU A C 1
ATOM 786 O O . LEU A 1 99 ? 19.163 2.202 -27.766 1.00 93.38 99 LEU A O 1
ATOM 790 N N . PHE A 1 100 ? 18.944 4.272 -28.609 1.00 92.75 100 PHE A N 1
ATOM 791 C CA . PHE A 1 100 ? 19.929 4.887 -27.730 1.00 92.75 100 PHE A CA 1
ATOM 792 C C . PHE A 1 100 ? 19.253 5.399 -26.454 1.00 92.75 100 PHE A C 1
ATOM 794 O O . PHE A 1 100 ? 18.300 6.176 -26.526 1.00 92.75 100 PHE A O 1
ATOM 801 N N . VAL A 1 101 ? 19.753 4.970 -25.296 1.00 90.62 101 VAL A N 1
ATOM 802 C CA . VAL A 1 101 ? 19.239 5.339 -23.974 1.00 90.62 101 VAL A CA 1
ATOM 803 C C . VAL A 1 101 ? 20.334 6.073 -23.211 1.00 90.62 101 VAL A C 1
ATOM 805 O O . VAL A 1 101 ? 21.401 5.516 -22.956 1.00 90.62 101 VAL A O 1
ATOM 808 N N . LYS A 1 102 ? 20.061 7.320 -22.821 1.00 89.69 102 LYS A N 1
ATOM 809 C CA . LYS A 1 102 ? 20.965 8.106 -21.975 1.00 89.69 102 LYS A CA 1
ATOM 810 C C . LYS A 1 102 ? 20.908 7.583 -20.546 1.00 89.69 102 LYS A C 1
ATOM 812 O O . LYS A 1 102 ? 19.885 7.708 -19.880 1.00 89.69 102 LYS A O 1
ATOM 817 N N . THR A 1 103 ? 21.995 6.985 -20.087 1.00 86.62 103 THR A N 1
ATOM 818 C CA . THR A 1 103 ? 22.125 6.420 -18.740 1.00 86.62 103 THR A CA 1
ATOM 819 C C . THR A 1 103 ? 23.599 6.348 -18.370 1.00 86.62 103 THR A C 1
ATOM 821 O O . THR A 1 103 ? 24.461 6.353 -19.246 1.00 86.62 103 THR A O 1
ATOM 824 N N . LYS A 1 104 ? 23.902 6.222 -17.075 1.00 86.19 104 LYS A N 1
ATOM 825 C CA . LYS A 1 104 ? 25.254 5.852 -16.648 1.00 86.19 104 LYS A CA 1
ATOM 826 C C . LYS A 1 104 ? 25.583 4.472 -17.240 1.00 86.19 104 LYS A C 1
ATOM 828 O O . LYS A 1 104 ? 24.802 3.541 -17.010 1.00 86.19 104 LYS A O 1
ATOM 833 N N . PRO A 1 105 ? 26.674 4.332 -18.009 1.00 79.50 105 PRO A N 1
ATOM 834 C CA . PRO A 1 105 ? 27.011 3.073 -18.654 1.00 79.50 105 PRO A CA 1
ATOM 835 C C . PRO A 1 105 ? 27.314 2.018 -17.587 1.00 79.50 105 PRO A C 1
ATOM 837 O O . PRO A 1 105 ? 28.139 2.227 -16.697 1.00 79.50 105 PRO A O 1
ATOM 840 N N . LYS A 1 106 ? 26.601 0.893 -17.650 1.00 83.88 106 LYS A N 1
ATOM 841 C CA . LYS A 1 106 ? 26.764 -0.244 -16.744 1.00 83.88 106 LYS A CA 1
ATOM 842 C C . LYS A 1 106 ? 26.537 -1.532 -17.526 1.00 83.88 106 LYS A C 1
ATOM 844 O O . LYS A 1 106 ? 25.480 -1.688 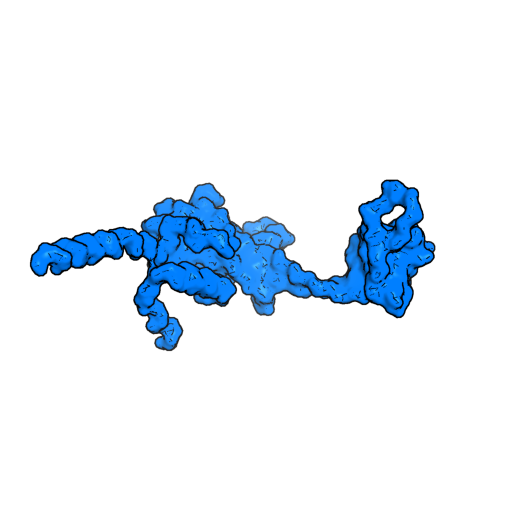-18.128 1.00 83.88 106 LYS A O 1
ATOM 849 N N . GLY A 1 107 ? 27.501 -2.443 -17.465 1.00 85.06 107 GLY A N 1
ATOM 850 C CA . GLY A 1 107 ? 27.497 -3.685 -18.238 1.00 85.06 107 GLY A CA 1
ATOM 851 C C . GLY A 1 107 ? 28.363 -3.605 -19.489 1.00 85.06 107 GLY A C 1
ATOM 852 O O . GLY A 1 107 ? 28.931 -2.560 -19.813 1.00 85.06 107 GLY A O 1
ATOM 853 N N . GLU A 1 108 ? 28.468 -4.738 -20.163 1.00 87.50 108 GLU A N 1
ATOM 854 C CA . GLU A 1 108 ? 29.306 -4.945 -21.337 1.00 87.50 108 GLU A CA 1
ATOM 855 C C . GLU A 1 108 ? 28.451 -5.218 -22.577 1.00 87.50 108 GLU A C 1
ATOM 857 O O . GLU A 1 108 ? 27.253 -5.497 -22.506 1.00 87.50 108 GLU A O 1
ATOM 862 N N . VAL A 1 109 ? 29.074 -5.148 -23.752 1.00 90.25 109 VAL A N 1
ATOM 863 C CA . VAL A 1 109 ? 28.422 -5.557 -25.001 1.00 90.25 109 VAL A CA 1
ATOM 864 C C . VAL A 1 109 ? 27.974 -7.022 -24.885 1.00 90.25 109 VAL A C 1
ATOM 866 O O . VAL A 1 109 ? 28.701 -7.846 -24.338 1.00 90.25 109 VAL A O 1
ATOM 869 N N . LYS A 1 110 ? 26.790 -7.340 -25.425 1.00 88.81 110 LYS A N 1
ATOM 870 C CA . LYS A 1 110 ? 26.049 -8.616 -25.294 1.00 88.81 110 LYS A CA 1
ATOM 871 C C . LYS A 1 110 ? 25.294 -8.829 -23.970 1.00 88.81 110 LYS A C 1
ATOM 873 O O . LYS A 1 110 ? 24.527 -9.796 -23.872 1.00 88.81 110 LYS A O 1
ATOM 878 N N . ASP A 1 111 ? 25.425 -7.939 -22.983 1.00 89.69 111 ASP A N 1
ATOM 879 C CA . ASP A 1 111 ? 24.573 -7.983 -21.790 1.00 89.69 111 ASP A CA 1
ATOM 880 C C . ASP A 1 111 ? 23.157 -7.504 -22.109 1.00 89.69 111 ASP A C 1
ATOM 882 O O . ASP A 1 111 ? 22.946 -6.482 -22.751 1.00 89.69 111 ASP A O 1
ATOM 886 N N . VAL A 1 112 ? 22.161 -8.216 -21.601 1.00 90.69 112 VAL A N 1
ATOM 887 C CA . VAL A 1 112 ? 20.778 -7.758 -21.513 1.00 90.69 112 VAL A CA 1
ATOM 888 C C . VAL A 1 112 ? 20.634 -6.951 -20.233 1.00 90.69 112 VAL A C 1
ATOM 890 O O . VAL A 1 112 ? 20.854 -7.470 -19.135 1.00 90.69 112 VAL A O 1
ATOM 893 N N . ILE A 1 113 ? 20.237 -5.692 -20.372 1.00 91.81 113 ILE A N 1
ATOM 894 C CA . ILE A 1 113 ? 20.054 -4.760 -19.262 1.00 91.81 113 ILE A CA 1
ATOM 895 C C . ILE A 1 113 ? 18.589 -4.350 -19.139 1.00 91.81 113 ILE A C 1
ATOM 897 O O . ILE A 1 113 ? 17.880 -4.218 -20.136 1.00 91.81 113 ILE A O 1
ATOM 901 N N . TYR A 1 114 ? 18.157 -4.139 -17.901 1.00 91.94 114 TYR A N 1
ATOM 902 C CA . TYR A 1 114 ? 16.902 -3.495 -17.541 1.00 91.94 114 TYR A CA 1
ATOM 903 C C . TYR A 1 114 ? 17.200 -2.150 -16.893 1.00 91.94 114 TYR A C 1
ATOM 905 O O . TYR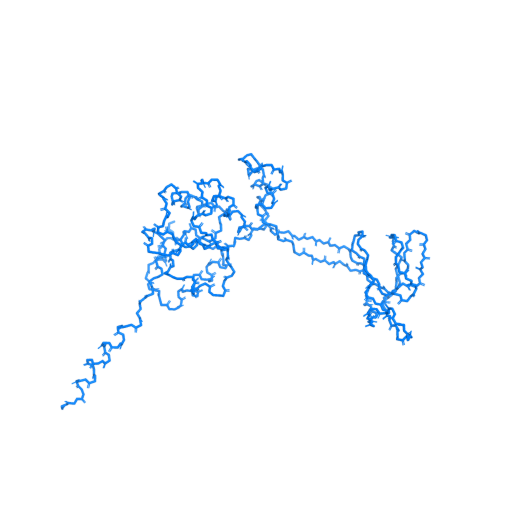 A 1 114 ? 17.990 -2.074 -15.948 1.00 91.94 114 TYR A O 1
ATOM 913 N N . ILE A 1 115 ? 16.569 -1.098 -17.400 1.00 91.88 115 ILE A N 1
ATOM 914 C CA . ILE A 1 115 ? 16.712 0.268 -16.912 1.00 91.88 115 ILE A CA 1
ATOM 915 C C . ILE A 1 115 ? 15.322 0.798 -16.567 1.00 91.88 115 ILE A C 1
ATOM 917 O O . ILE A 1 115 ? 14.428 0.842 -17.415 1.00 91.88 115 ILE A O 1
ATOM 921 N N . GLU A 1 116 ? 15.157 1.221 -15.319 1.00 89.62 116 GLU A N 1
ATOM 922 C CA . GLU A 1 116 ? 13.965 1.898 -14.811 1.00 89.62 116 GLU A CA 1
ATOM 923 C C . GLU A 1 116 ? 14.427 3.114 -14.003 1.00 89.62 116 GLU A C 1
ATOM 925 O O . GLU A 1 116 ? 15.038 2.975 -12.940 1.00 89.62 116 GLU A O 1
ATOM 930 N N . ASN A 1 117 ? 14.145 4.317 -14.507 1.00 84.69 117 ASN A N 1
ATOM 931 C CA . ASN A 1 117 ? 14.667 5.576 -13.964 1.00 84.69 117 ASN A CA 1
ATOM 932 C C . ASN A 1 117 ? 16.211 5.549 -13.854 1.00 84.69 117 ASN A C 1
ATOM 934 O O . ASN A 1 117 ? 16.896 5.368 -14.855 1.00 84.69 117 ASN A O 1
ATOM 938 N N . GLU A 1 118 ? 16.766 5.723 -12.650 1.00 83.00 118 GLU A N 1
ATOM 939 C CA . GLU A 1 118 ? 18.215 5.679 -12.389 1.00 83.00 118 GLU A CA 1
ATOM 940 C C . GLU A 1 118 ? 18.735 4.264 -12.078 1.00 83.00 118 GLU A C 1
ATOM 942 O O . GLU A 1 118 ? 19.942 4.049 -11.933 1.00 83.00 118 GLU A O 1
ATOM 947 N N . ILE A 1 119 ? 17.832 3.287 -11.951 1.00 85.94 119 ILE A N 1
ATOM 948 C CA . ILE A 1 119 ? 18.171 1.917 -11.581 1.00 85.94 119 ILE A CA 1
ATOM 949 C C . ILE A 1 119 ? 18.483 1.134 -12.853 1.00 85.94 119 ILE A C 1
ATOM 951 O O . ILE A 1 119 ? 17.649 1.017 -13.748 1.00 85.94 119 ILE A O 1
ATOM 955 N N . SER A 1 120 ? 19.685 0.564 -12.903 1.00 88.06 120 SER A N 1
ATOM 956 C CA . SER A 1 120 ? 20.143 -0.312 -13.980 1.00 88.06 120 SER A CA 1
ATOM 957 C C . SER A 1 120 ? 20.574 -1.674 -13.432 1.00 88.06 120 SER A C 1
ATOM 959 O O . SER A 1 120 ? 21.448 -1.779 -12.556 1.00 88.06 120 SER A O 1
ATOM 961 N N . GLU A 1 121 ? 19.965 -2.732 -13.961 1.00 89.06 121 GLU A N 1
ATOM 962 C CA . GLU A 1 121 ? 20.221 -4.116 -13.572 1.00 89.06 121 GLU A CA 1
ATOM 963 C C . GLU A 1 121 ? 20.570 -4.973 -14.790 1.00 89.06 121 GLU A C 1
ATOM 965 O O . GLU A 1 121 ? 19.844 -5.005 -15.782 1.00 89.06 121 GLU A O 1
ATOM 970 N N . ILE A 1 122 ? 21.687 -5.698 -14.699 1.00 89.12 122 ILE A N 1
ATOM 971 C CA . ILE A 1 122 ? 22.086 -6.669 -15.718 1.00 89.12 122 ILE A CA 1
ATOM 972 C C . ILE A 1 122 ? 21.253 -7.929 -15.505 1.00 89.12 122 ILE A C 1
ATOM 974 O O . ILE A 1 122 ? 21.402 -8.638 -14.503 1.00 89.12 122 ILE A O 1
ATOM 978 N N . ILE A 1 123 ? 20.368 -8.176 -16.465 1.00 88.81 123 ILE A N 1
ATOM 979 C CA . ILE A 1 123 ? 19.465 -9.314 -16.512 1.00 88.81 123 ILE A CA 1
ATOM 980 C C . ILE A 1 123 ? 20.254 -10.582 -16.839 1.00 88.81 123 ILE A C 1
ATOM 982 O O . ILE A 1 123 ? 20.059 -11.584 -16.160 1.00 88.81 123 ILE A O 1
ATOM 986 N N . GLY A 1 124 ? 21.130 -10.565 -17.839 1.00 86.94 124 GLY A N 1
ATOM 987 C CA . GLY A 1 124 ? 21.828 -11.762 -18.312 1.00 86.94 124 GLY A CA 1
ATOM 988 C C . GLY A 1 124 ? 22.473 -11.545 -19.675 1.00 86.94 124 GLY A C 1
ATOM 989 O O . GLY A 1 124 ? 22.639 -10.403 -20.070 1.00 86.94 124 GLY A O 1
ATOM 990 N N . ARG A 1 125 ? 22.789 -12.613 -20.411 1.00 86.81 125 ARG A N 1
ATOM 991 C CA . ARG A 1 125 ? 23.356 -12.542 -21.776 1.00 86.81 125 ARG A CA 1
ATOM 992 C C . ARG A 1 125 ? 22.503 -13.326 -22.769 1.00 86.81 125 ARG A C 1
ATOM 994 O O . ARG A 1 125 ? 21.813 -14.270 -22.381 1.00 86.81 125 ARG A O 1
ATOM 1001 N N . VAL A 1 126 ? 22.504 -12.926 -24.041 1.00 78.25 126 VAL A N 1
ATOM 1002 C CA . VAL A 1 126 ? 21.717 -13.613 -25.090 1.00 78.25 126 VAL A CA 1
ATOM 1003 C C . VAL A 1 126 ? 22.374 -14.928 -25.529 1.00 78.25 126 VAL A C 1
ATOM 1005 O O . VAL A 1 126 ? 21.679 -15.896 -25.840 1.00 78.25 126 VAL A O 1
ATOM 1008 N N . GLU A 1 127 ? 23.705 -14.995 -25.503 1.00 75.94 127 GLU A N 1
ATOM 1009 C CA . GLU A 1 127 ? 24.486 -16.145 -25.975 1.00 75.94 127 GLU A CA 1
ATOM 1010 C C . GLU A 1 127 ? 25.090 -16.965 -24.821 1.00 75.94 127 GLU A C 1
ATOM 1012 O O . GLU A 1 127 ? 25.390 -16.443 -23.750 1.00 75.94 127 GLU A O 1
ATOM 1017 N N . ARG A 1 128 ? 25.273 -18.275 -25.051 1.00 62.72 128 ARG A N 1
ATOM 1018 C CA . ARG A 1 128 ? 25.937 -19.230 -24.138 1.00 62.72 128 ARG A CA 1
ATOM 1019 C C . ARG A 1 128 ? 27.401 -19.453 -24.524 1.00 62.72 128 ARG A C 1
ATOM 1021 O O . ARG A 1 128 ? 27.827 -20.593 -24.692 1.00 62.72 128 ARG A O 1
ATOM 1028 N N . GLU A 1 129 ? 28.183 -18.404 -24.712 1.00 57.66 129 GLU A N 1
ATOM 1029 C CA . GLU A 1 129 ? 29.626 -18.603 -24.878 1.00 57.66 129 GLU A CA 1
ATOM 1030 C C . GLU A 1 129 ? 30.258 -18.790 -23.499 1.00 57.66 129 GLU A C 1
ATOM 1032 O O . GLU A 1 129 ? 30.676 -17.806 -22.922 1.00 57.66 129 GLU A O 1
ATOM 1037 N N . ASN A 1 130 ? 30.249 -20.023 -22.961 1.00 56.78 130 ASN A N 1
ATOM 1038 C CA . ASN A 1 130 ? 31.009 -20.512 -21.787 1.00 56.78 130 ASN A CA 1
ATOM 1039 C C . ASN A 1 130 ? 31.460 -19.451 -20.762 1.00 56.78 130 ASN A C 1
ATOM 1041 O O . ASN A 1 130 ? 32.612 -19.428 -20.333 1.00 56.78 130 ASN A O 1
ATOM 1045 N N . ASP A 1 131 ? 30.536 -18.589 -20.364 1.00 63.38 131 ASP A N 1
ATOM 1046 C CA . ASP A 1 131 ? 30.816 -17.471 -19.488 1.00 63.38 131 ASP A CA 1
ATOM 1047 C C . ASP A 1 131 ? 30.386 -17.868 -18.081 1.00 63.38 131 ASP A C 1
ATOM 1049 O O . ASP A 1 131 ? 29.193 -17.969 -17.779 1.00 63.38 131 ASP A O 1
ATOM 1053 N N . LEU A 1 132 ? 31.375 -18.159 -17.237 1.00 65.38 132 LEU A N 1
ATOM 1054 C CA . LEU A 1 132 ? 31.165 -18.547 -15.842 1.00 65.38 132 LEU A CA 1
ATOM 1055 C C . LEU A 1 132 ? 30.578 -17.395 -15.006 1.00 65.38 132 LEU A C 1
ATOM 1057 O O . LEU A 1 132 ? 30.054 -17.652 -13.922 1.00 65.38 132 LEU A O 1
ATOM 1061 N N . GLU A 1 133 ? 30.622 -16.153 -15.504 1.00 64.69 133 GLU A N 1
ATOM 1062 C CA . GLU A 1 133 ? 30.066 -14.963 -14.847 1.00 64.69 133 GLU A CA 1
ATOM 1063 C C . GLU A 1 133 ? 28.620 -14.663 -15.284 1.00 64.69 133 GLU A C 1
ATOM 1065 O O . GLU A 1 133 ? 27.929 -13.826 -14.690 1.00 64.69 133 GLU A O 1
ATOM 1070 N N . CYS A 1 134 ? 28.109 -15.379 -16.291 1.00 62.44 134 CYS A N 1
ATOM 1071 C CA . CYS A 1 134 ? 26.763 -15.170 -16.801 1.00 62.44 134 CYS A CA 1
ATOM 1072 C C . CYS A 1 134 ? 25.699 -15.613 -15.783 1.00 62.44 134 CYS A C 1
ATOM 1074 O O . CYS A 1 134 ? 25.447 -16.802 -15.578 1.00 62.44 134 CYS A O 1
ATOM 1076 N N . LYS A 1 135 ? 24.967 -14.640 -15.221 1.00 69.19 135 LYS A N 1
ATOM 1077 C CA . LYS A 1 135 ? 23.851 -14.898 -14.291 1.00 69.19 135 LYS A CA 1
ATOM 1078 C C . LYS A 1 135 ? 22.753 -15.779 -14.892 1.00 69.19 135 LYS A C 1
ATOM 1080 O O . LYS A 1 135 ? 22.215 -16.647 -14.209 1.00 69.19 135 LYS A O 1
ATOM 1085 N N . ARG A 1 136 ? 22.361 -15.511 -16.144 1.00 82.00 136 ARG A N 1
ATOM 1086 C CA . ARG A 1 136 ? 21.333 -16.271 -16.875 1.00 82.00 136 ARG A CA 1
ATOM 1087 C C . ARG A 1 136 ? 21.358 -15.982 -18.373 1.00 82.00 136 ARG A C 1
ATOM 1089 O O . ARG A 1 136 ? 21.670 -14.874 -18.800 1.00 82.00 136 ARG A O 1
ATOM 1096 N N . VAL A 1 137 ? 20.921 -16.964 -19.152 1.00 82.75 137 VAL A N 1
ATOM 1097 C CA . VAL A 1 137 ? 20.722 -16.840 -20.601 1.00 82.75 137 VAL A CA 1
ATOM 1098 C C . VAL A 1 137 ? 19.328 -16.279 -20.862 1.00 82.75 137 VAL A C 1
ATOM 1100 O O . VAL A 1 137 ? 18.341 -16.850 -20.394 1.00 82.75 137 VAL A O 1
ATOM 1103 N N . CYS A 1 138 ? 19.240 -15.171 -21.591 1.00 83.56 138 CYS A N 1
ATOM 1104 C CA . CYS A 1 138 ? 17.998 -14.431 -21.808 1.00 83.56 138 CYS A CA 1
ATOM 1105 C C . CYS A 1 138 ? 17.647 -14.329 -23.290 1.00 83.56 138 CYS A C 1
ATOM 1107 O O . CYS A 1 138 ? 18.509 -14.260 -24.157 1.00 83.56 138 CYS A O 1
ATOM 1109 N N . SER A 1 139 ? 16.354 -14.288 -23.599 1.00 86.31 139 SER A N 1
ATOM 1110 C CA . SER A 1 139 ? 15.902 -14.004 -24.960 1.00 86.31 139 SER A CA 1
ATOM 1111 C C . SER A 1 139 ? 15.824 -12.502 -25.204 1.00 86.31 139 SER A C 1
ATOM 1113 O O . SER A 1 139 ? 15.400 -11.769 -24.314 1.00 86.31 139 SER A O 1
ATOM 1115 N N . LEU A 1 140 ? 16.088 -12.068 -26.437 1.00 88.56 140 LEU A N 1
ATOM 1116 C CA . LEU A 1 140 ? 15.901 -10.673 -26.830 1.00 88.56 140 LEU A CA 1
ATOM 1117 C C . LEU A 1 140 ? 14.458 -10.187 -26.597 1.00 88.56 140 LEU A C 1
ATOM 1119 O O . LEU A 1 140 ? 13.519 -10.853 -27.076 1.00 88.56 140 LEU A O 1
ATOM 1123 N N . PRO A 1 141 ? 14.270 -9.027 -25.939 1.00 88.06 141 PRO A N 1
ATOM 1124 C CA . PRO A 1 141 ? 12.957 -8.432 -25.731 1.00 88.06 141 PRO A CA 1
ATOM 1125 C C . PRO A 1 141 ? 12.354 -7.963 -27.060 1.00 88.06 141 PRO A C 1
ATOM 1127 O O . PRO A 1 141 ? 13.057 -7.697 -28.039 1.00 88.06 141 PRO A O 1
ATOM 1130 N N . LYS A 1 142 ? 11.018 -7.894 -27.131 1.00 88.38 142 LYS A N 1
ATOM 1131 C CA . LYS A 1 142 ? 10.314 -7.512 -28.371 1.00 88.38 142 LYS A CA 1
ATOM 1132 C C . LYS A 1 142 ? 10.597 -6.058 -28.757 1.00 88.38 142 LYS A C 1
ATOM 1134 O O . LYS A 1 142 ? 10.904 -5.788 -29.914 1.00 88.38 142 LYS A O 1
ATOM 1139 N N . GLU A 1 143 ? 10.499 -5.155 -27.792 1.00 90.00 143 GLU A N 1
ATOM 1140 C CA . GLU A 1 143 ? 10.711 -3.714 -27.929 1.00 90.00 143 GLU A CA 1
ATOM 1141 C C . GLU A 1 143 ? 11.682 -3.257 -26.852 1.00 90.00 143 GLU A C 1
ATOM 1143 O O . GLU A 1 143 ? 11.676 -3.822 -25.760 1.00 90.00 143 GLU A O 1
ATOM 1148 N N . VAL A 1 144 ? 12.500 -2.253 -27.175 1.00 90.31 144 VAL A N 1
ATOM 1149 C CA . VAL A 1 144 ? 13.489 -1.722 -26.234 1.00 90.31 144 VAL A CA 1
ATOM 1150 C C . VAL A 1 144 ? 12.845 -0.823 -25.192 1.00 90.31 144 VAL A C 1
ATOM 1152 O O . VAL A 1 144 ? 13.231 -0.864 -24.036 1.00 90.31 144 VAL A O 1
ATOM 1155 N N . HIS A 1 145 ? 11.861 -0.017 -25.582 1.00 91.19 145 HIS A N 1
ATOM 1156 C CA . HIS A 1 145 ? 11.163 0.902 -24.689 1.00 91.19 145 HIS A CA 1
ATOM 1157 C C . HIS A 1 145 ? 9.736 0.426 -24.473 1.00 91.19 145 HIS A C 1
ATOM 1159 O O . HIS A 1 145 ? 9.018 0.131 -25.429 1.00 91.19 145 HIS A O 1
ATOM 1165 N N . ARG A 1 146 ? 9.319 0.370 -23.210 1.00 90.00 146 ARG A N 1
ATOM 1166 C CA . ARG A 1 146 ? 7.949 0.056 -22.826 1.00 90.00 146 ARG A CA 1
ATOM 1167 C C . ARG A 1 146 ? 7.508 0.954 -21.680 1.00 90.00 146 ARG A C 1
ATOM 1169 O O . ARG A 1 146 ? 8.228 1.136 -20.704 1.00 90.00 146 ARG A O 1
ATOM 1176 N N . LYS A 1 147 ? 6.267 1.431 -21.757 1.00 89.25 147 LYS A N 1
ATOM 1177 C CA . LYS A 1 147 ? 5.580 2.037 -20.613 1.00 89.25 147 LYS A CA 1
ATOM 1178 C C . LYS A 1 147 ? 5.006 0.938 -19.730 1.00 89.25 147 LYS A C 1
ATOM 1180 O O . LYS A 1 147 ? 4.219 0.107 -20.193 1.00 89.25 147 LYS A O 1
ATOM 1185 N N . LYS A 1 148 ? 5.439 0.905 -18.474 1.00 87.00 148 LYS A N 1
ATOM 1186 C CA . LYS A 1 148 ? 4.976 -0.047 -17.467 1.00 87.00 148 LYS A CA 1
ATOM 1187 C C . LYS A 1 148 ? 4.114 0.697 -16.458 1.00 87.00 148 LYS A C 1
ATOM 1189 O O . LYS A 1 148 ? 4.599 1.564 -15.739 1.00 87.00 148 LYS A O 1
ATOM 1194 N N . GLU A 1 149 ? 2.838 0.342 -16.417 1.00 86.12 149 GLU A N 1
ATOM 1195 C CA . GLU A 1 149 ? 1.925 0.783 -15.367 1.00 86.12 149 GLU A CA 1
ATOM 1196 C C . GLU A 1 149 ? 2.199 -0.018 -14.097 1.00 86.12 149 GLU A C 1
ATOM 1198 O O . GLU A 1 149 ? 2.195 -1.255 -14.106 1.00 86.12 149 GLU A O 1
ATOM 1203 N N . ARG A 1 150 ? 2.467 0.692 -13.002 1.00 84.25 150 ARG A N 1
ATOM 1204 C CA . ARG A 1 150 ? 2.631 0.116 -11.673 1.00 84.25 150 ARG A CA 1
ATOM 1205 C C . ARG A 1 150 ? 1.562 0.689 -10.754 1.00 84.25 150 ARG A C 1
ATOM 1207 O O . ARG A 1 150 ? 1.421 1.901 -10.628 1.00 84.25 150 ARG A O 1
ATOM 1214 N N . PHE A 1 151 ? 0.835 -0.203 -10.095 1.00 86.00 151 PHE A N 1
ATOM 1215 C CA . PHE A 1 151 ? -0.045 0.164 -8.995 1.00 86.00 151 PHE A CA 1
ATOM 1216 C C . PHE A 1 151 ? 0.798 0.243 -7.728 1.00 86.00 151 PHE A C 1
ATOM 1218 O O . PHE A 1 151 ? 1.481 -0.723 -7.370 1.00 86.00 151 PHE A O 1
ATOM 1225 N N . LEU A 1 152 ? 0.781 1.404 -7.088 1.00 87.50 152 LEU A N 1
ATOM 1226 C CA . LEU A 1 152 ? 1.372 1.620 -5.782 1.00 87.50 152 LEU A CA 1
ATOM 1227 C C . LEU A 1 152 ? 0.238 1.773 -4.773 1.00 87.50 152 LEU A C 1
ATOM 1229 O O . LEU A 1 152 ? -0.691 2.552 -4.976 1.00 87.50 152 LEU A O 1
ATOM 1233 N N . GLU A 1 153 ? 0.317 1.010 -3.694 1.00 90.19 153 GLU A N 1
ATOM 1234 C CA . GLU A 1 153 ? -0.590 1.113 -2.559 1.00 90.19 153 GLU A CA 1
ATOM 1235 C C . GLU A 1 153 ? 0.242 1.580 -1.372 1.00 90.19 153 GLU A C 1
ATOM 1237 O O . GLU A 1 153 ? 1.196 0.904 -0.991 1.00 90.19 153 GLU A O 1
ATOM 1242 N N . VAL A 1 154 ? -0.095 2.749 -0.832 1.00 91.94 154 VAL A N 1
ATOM 1243 C CA . VAL A 1 154 ? 0.581 3.341 0.331 1.00 91.94 154 VAL A CA 1
ATOM 1244 C C . VAL A 1 154 ? -0.435 3.448 1.454 1.00 91.94 154 VAL A C 1
ATOM 1246 O O . VAL A 1 154 ? -1.556 3.916 1.220 1.00 91.94 154 VAL A O 1
ATOM 1249 N N . SER A 1 155 ? -0.083 2.996 2.658 1.00 92.81 155 SER A N 1
ATOM 1250 C CA . SER A 1 155 ? -0.989 3.121 3.803 1.00 92.81 155 SER A CA 1
ATOM 1251 C C . SER A 1 155 ? -1.116 4.585 4.241 1.00 92.81 155 SER A C 1
ATOM 1253 O O . SER A 1 155 ? -0.190 5.381 4.081 1.00 92.81 155 SER A O 1
ATOM 1255 N N . LEU A 1 156 ? -2.263 4.973 4.805 1.00 92.31 156 LEU A N 1
ATOM 1256 C CA . LEU A 1 156 ? -2.429 6.340 5.314 1.00 92.31 156 LEU A CA 1
ATOM 1257 C C . LEU A 1 156 ? -1.448 6.644 6.450 1.00 92.31 156 LEU A C 1
ATOM 1259 O O . LEU A 1 156 ? -0.983 7.772 6.552 1.00 92.31 156 LEU A O 1
ATOM 1263 N N . ASN A 1 157 ? -1.105 5.635 7.252 1.00 92.56 157 ASN A N 1
ATOM 1264 C CA . ASN A 1 157 ? -0.113 5.768 8.314 1.00 92.56 157 ASN A CA 1
ATOM 1265 C C . ASN A 1 157 ? 1.294 6.064 7.760 1.00 92.56 157 ASN A C 1
ATOM 1267 O O . ASN A 1 157 ? 1.959 6.958 8.263 1.00 92.56 157 ASN A O 1
ATOM 1271 N N . GLU A 1 158 ? 1.728 5.381 6.693 1.00 92.12 158 GLU A N 1
ATOM 1272 C CA . GLU A 1 158 ? 3.011 5.681 6.027 1.00 92.12 158 GLU A CA 1
ATOM 1273 C C . GLU A 1 158 ? 3.047 7.102 5.453 1.00 92.12 158 GLU A C 1
ATOM 1275 O O . GLU A 1 158 ? 4.084 7.768 5.495 1.00 92.12 158 GLU A O 1
ATOM 1280 N N . LEU A 1 159 ? 1.918 7.585 4.919 1.00 91.38 159 LEU A N 1
ATOM 1281 C CA . LEU A 1 159 ? 1.815 8.973 4.473 1.00 91.38 159 LEU A CA 1
ATOM 1282 C C . LEU A 1 159 ? 1.976 9.930 5.653 1.00 91.38 159 LEU A C 1
ATOM 1284 O O . LEU A 1 159 ? 2.768 10.858 5.544 1.00 91.38 159 LEU A O 1
ATOM 1288 N N . ASP A 1 160 ? 1.284 9.693 6.769 1.00 92.19 160 ASP A N 1
ATOM 1289 C CA . ASP A 1 160 ? 1.404 10.537 7.963 1.00 92.19 160 ASP A CA 1
ATOM 1290 C C . ASP A 1 160 ? 2.852 10.603 8.469 1.00 92.19 160 ASP A C 1
ATOM 1292 O O . ASP A 1 160 ? 3.365 11.696 8.702 1.00 92.19 160 ASP A O 1
ATOM 1296 N N . GLU A 1 161 ? 3.527 9.454 8.564 1.00 91.44 161 GLU A N 1
ATOM 1297 C CA . GLU A 1 161 ? 4.938 9.359 8.970 1.00 91.44 161 GLU A CA 1
ATOM 1298 C C . GLU A 1 161 ? 5.874 10.091 7.998 1.00 91.44 161 GLU A C 1
ATOM 1300 O O . GLU A 1 161 ? 6.863 10.696 8.413 1.00 91.44 161 GLU A O 1
ATOM 1305 N N . SER A 1 162 ? 5.549 10.092 6.701 1.00 90.50 162 SER A N 1
ATOM 1306 C CA . SER A 1 162 ? 6.341 10.786 5.678 1.00 90.50 162 SER A CA 1
ATOM 1307 C C . SER A 1 162 ? 6.272 12.313 5.796 1.00 90.50 162 SER A C 1
ATOM 1309 O O . SER A 1 162 ? 7.208 12.996 5.378 1.00 90.50 162 SER A O 1
ATOM 1311 N N . PHE A 1 163 ? 5.187 12.863 6.353 1.00 85.75 163 PHE A N 1
ATOM 1312 C CA . PHE A 1 163 ? 5.043 14.306 6.600 1.00 85.75 163 PHE A CA 1
ATOM 1313 C C . PHE A 1 163 ? 5.685 14.76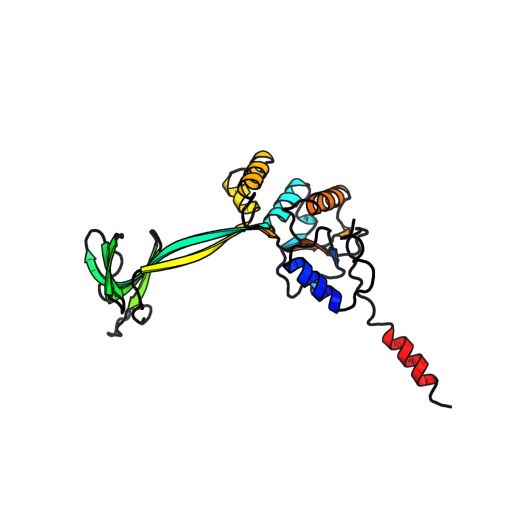3 7.922 1.00 85.75 163 PHE A C 1
ATOM 1315 O O . PHE A 1 163 ? 5.864 15.967 8.116 1.00 85.75 163 PHE A O 1
ATOM 1322 N N . GLY A 1 164 ? 6.065 13.837 8.809 1.00 84.69 164 GLY A N 1
ATOM 1323 C CA . GLY A 1 164 ? 6.775 14.119 10.057 1.00 84.69 164 GLY A CA 1
ATOM 1324 C C . GLY A 1 164 ? 6.140 13.448 11.275 1.00 84.69 164 GLY A C 1
ATOM 1325 O O . GLY A 1 164 ? 5.586 12.355 11.190 1.00 84.69 164 GLY A O 1
ATOM 1326 N N . GLU A 1 165 ? 6.232 14.099 12.438 1.00 85.62 165 GLU A N 1
ATOM 1327 C CA . GLU A 1 165 ? 5.598 13.601 13.662 1.00 85.62 165 GLU A CA 1
ATOM 1328 C C . GLU A 1 165 ? 4.074 13.570 13.509 1.00 85.62 165 GLU A C 1
ATOM 1330 O O . GLU A 1 165 ? 3.439 14.592 13.219 1.00 85.62 165 GLU A O 1
ATOM 1335 N N . ILE A 1 166 ? 3.489 12.391 13.736 1.00 84.56 166 ILE A N 1
ATOM 1336 C CA . ILE A 1 166 ? 2.051 12.168 13.604 1.00 84.56 166 ILE A CA 1
ATOM 1337 C C . ILE A 1 166 ? 1.317 13.085 14.581 1.00 84.56 166 ILE A C 1
ATOM 1339 O O . ILE A 1 166 ? 1.413 12.944 15.796 1.00 84.56 166 ILE A O 1
ATOM 1343 N N . ASN A 1 167 ? 0.564 14.030 14.028 1.00 87.00 167 ASN A N 1
ATOM 1344 C CA . ASN A 1 167 ? -0.263 14.953 14.785 1.00 87.00 167 ASN A CA 1
ATOM 1345 C C . ASN A 1 167 ? -1.574 15.228 14.036 1.00 87.00 167 ASN A C 1
ATOM 1347 O O . ASN A 1 167 ? -1.744 14.889 12.861 1.00 87.00 167 ASN A O 1
ATOM 1351 N N . PHE A 1 168 ? -2.521 15.883 14.708 1.00 85.62 168 PHE A N 1
ATOM 1352 C CA . PHE A 1 168 ? -3.833 16.186 14.128 1.00 85.62 168 PHE A CA 1
ATOM 1353 C C . PHE A 1 168 ? -3.765 17.044 12.850 1.00 85.62 168 PHE A C 1
ATOM 1355 O O . PHE A 1 168 ? -4.604 16.890 11.961 1.00 85.62 168 PHE A O 1
ATOM 1362 N N . LYS A 1 169 ? -2.773 17.937 12.727 1.00 88.62 169 LYS A N 1
ATOM 1363 C CA . LYS A 1 169 ? -2.612 18.789 11.537 1.00 88.62 169 LYS A CA 1
ATOM 1364 C C . LYS A 1 169 ? -2.171 17.961 10.334 1.00 88.62 169 LYS A C 1
ATOM 1366 O O . LYS A 1 169 ? -2.839 18.016 9.307 1.00 88.62 169 LYS A O 1
ATOM 1371 N N . VAL A 1 170 ? -1.140 17.134 10.507 1.00 89.94 170 VAL A N 1
ATOM 1372 C CA . VAL A 1 170 ? -0.638 16.210 9.481 1.00 89.94 170 VAL A CA 1
ATOM 1373 C C . VAL A 1 170 ? -1.756 15.285 9.010 1.00 89.94 170 VAL A C 1
ATOM 1375 O O . VAL A 1 170 ? -2.019 15.198 7.813 1.00 89.94 170 VAL A O 1
ATOM 1378 N N . LYS A 1 171 ? -2.512 14.684 9.938 1.00 88.81 171 LYS A N 1
ATOM 1379 C CA . LYS A 1 171 ? -3.651 13.823 9.582 1.00 88.81 171 LYS A CA 1
ATOM 1380 C C . LYS A 1 171 ? -4.685 14.556 8.728 1.00 88.81 171 LYS A C 1
ATOM 1382 O O . LYS A 1 171 ? -5.213 13.972 7.783 1.00 88.81 171 LYS A O 1
ATOM 1387 N N . ASN A 1 172 ? -4.982 15.819 9.035 1.00 89.44 172 ASN A N 1
ATOM 1388 C CA . ASN A 1 172 ? -5.914 16.618 8.240 1.00 89.44 172 ASN A CA 1
ATOM 1389 C C . ASN A 1 172 ? -5.363 16.947 6.854 1.00 89.44 172 ASN A C 1
ATOM 1391 O O . ASN A 1 172 ? -6.109 16.842 5.883 1.00 89.44 172 ASN A O 1
ATOM 1395 N N . GLU A 1 173 ? -4.085 17.300 6.746 1.00 89.31 173 GLU A N 1
ATOM 1396 C CA . GLU A 1 173 ? -3.428 17.536 5.457 1.00 89.31 173 GLU A CA 1
ATOM 1397 C C . GLU A 1 173 ? -3.456 16.275 4.588 1.00 89.31 173 GLU A C 1
ATOM 1399 O O . GLU A 1 173 ? -3.923 16.323 3.448 1.00 89.31 173 GLU A O 1
ATOM 1404 N N . VAL A 1 174 ? -3.088 15.121 5.152 1.00 89.88 174 VAL A N 1
ATOM 1405 C CA . VAL A 1 174 ? -3.161 13.823 4.467 1.00 89.88 174 VAL A CA 1
ATOM 1406 C C . VAL A 1 174 ? -4.595 13.503 4.043 1.00 89.88 174 VAL A C 1
ATOM 1408 O O . VAL A 1 174 ? -4.820 13.116 2.897 1.00 89.88 174 VAL A O 1
ATOM 1411 N N . ASN A 1 175 ? -5.590 13.737 4.903 1.00 90.19 175 ASN A N 1
ATOM 1412 C CA . ASN A 1 175 ? -6.996 13.523 4.547 1.00 90.19 175 ASN A CA 1
ATOM 1413 C C . ASN A 1 175 ? -7.443 14.414 3.368 1.00 90.19 175 ASN A C 1
ATOM 1415 O O . ASN A 1 175 ? -8.232 13.965 2.536 1.00 90.19 175 ASN A O 1
ATOM 1419 N N . GLN A 1 176 ? -6.936 15.650 3.258 1.00 89.12 176 GLN A N 1
ATOM 1420 C CA . GLN A 1 176 ? -7.207 16.510 2.097 1.00 89.12 176 GLN A CA 1
ATOM 1421 C C . GLN A 1 176 ? -6.496 16.011 0.833 1.00 89.12 176 GLN A C 1
ATOM 1423 O O . GLN A 1 176 ? -7.100 16.005 -0.236 1.00 89.12 176 GLN A O 1
ATOM 1428 N N . LEU A 1 177 ? -5.251 15.540 0.944 1.00 87.62 177 LEU A N 1
ATOM 1429 C CA . LEU A 1 177 ? -4.475 14.996 -0.184 1.00 87.62 177 LEU A CA 1
ATOM 1430 C C . LEU A 1 177 ? -5.051 13.699 -0.756 1.00 87.62 177 LEU A C 1
ATOM 1432 O O . LEU A 1 177 ? -4.817 13.365 -1.922 1.00 87.62 177 LEU A O 1
ATOM 1436 N N . VAL A 1 178 ? -5.736 12.943 0.091 1.00 89.00 178 VAL A N 1
ATOM 1437 C CA . VAL A 1 178 ? -6.392 11.677 -0.236 1.00 89.00 178 VAL A CA 1
ATOM 1438 C C . VAL A 1 178 ? -7.763 11.900 -0.877 1.00 89.00 178 VAL A C 1
ATOM 1440 O O . VAL A 1 178 ? -8.255 11.047 -1.618 1.00 89.00 178 VAL A O 1
ATOM 1443 N N . LYS A 1 179 ? -8.384 13.057 -0.635 1.00 86.56 179 LYS A N 1
ATOM 1444 C CA . LYS A 1 179 ? -9.715 13.371 -1.144 1.00 86.56 179 LYS A CA 1
ATOM 1445 C C . LYS A 1 179 ? -9.730 13.343 -2.677 1.00 86.56 179 LYS A C 1
ATOM 1447 O O . LYS A 1 179 ? -9.001 14.080 -3.333 1.00 86.56 179 LYS A O 1
ATOM 1452 N N . GLY A 1 180 ? -10.582 12.490 -3.246 1.00 81.81 180 GLY A N 1
ATOM 1453 C CA . GLY A 1 180 ? -10.715 12.314 -4.697 1.00 81.81 180 GLY A CA 1
ATOM 1454 C C . GLY A 1 180 ? -9.742 11.310 -5.328 1.00 81.81 180 GLY A C 1
ATOM 1455 O O . GLY A 1 180 ? -9.792 11.122 -6.541 1.00 81.81 180 GLY A O 1
ATOM 1456 N N . LYS A 1 181 ? -8.886 10.649 -4.538 1.00 87.19 181 LYS A N 1
ATOM 1457 C CA . LYS A 1 181 ? -8.058 9.520 -4.993 1.00 87.19 181 LYS A CA 1
ATOM 1458 C C . LYS A 1 181 ? -8.748 8.181 -4.726 1.00 87.19 181 LYS A C 1
ATOM 1460 O O . LYS A 1 181 ? -9.692 8.099 -3.942 1.00 87.19 181 LYS A O 1
ATOM 1465 N N . GLU A 1 182 ? -8.266 7.123 -5.374 1.00 87.56 182 GLU A N 1
ATOM 1466 C CA . GLU A 1 182 ? -8.757 5.765 -5.134 1.00 87.56 182 GLU A CA 1
ATOM 1467 C C . GLU A 1 182 ? -8.295 5.282 -3.752 1.00 87.56 182 GLU A C 1
ATOM 1469 O O . GLU A 1 182 ? -7.096 5.179 -3.480 1.00 87.56 182 GLU A O 1
ATOM 1474 N N . ILE A 1 183 ? -9.258 4.994 -2.872 1.00 88.75 183 ILE A N 1
ATOM 1475 C CA . ILE A 1 183 ? -9.003 4.492 -1.521 1.00 88.75 183 ILE A CA 1
ATOM 1476 C C . ILE A 1 183 ? -9.487 3.061 -1.383 1.00 88.75 183 ILE A C 1
ATOM 1478 O O . ILE A 1 183 ? -10.642 2.734 -1.662 1.00 88.75 183 ILE A O 1
ATOM 1482 N N . ILE A 1 184 ? -8.595 2.220 -0.877 1.00 87.44 184 ILE A N 1
ATOM 1483 C CA . ILE A 1 184 ? -8.862 0.830 -0.548 1.00 87.44 184 ILE A CA 1
ATOM 1484 C C . ILE A 1 184 ? -8.969 0.732 0.966 1.00 87.44 184 ILE A C 1
ATOM 1486 O O . ILE A 1 184 ? -7.999 0.935 1.700 1.00 87.44 184 ILE A O 1
ATOM 1490 N N . LYS A 1 185 ? -10.164 0.394 1.439 1.00 87.62 185 LYS A N 1
ATOM 1491 C CA . LYS A 1 185 ? -10.401 0.101 2.848 1.00 87.62 185 LYS A CA 1
ATOM 1492 C C . LYS A 1 185 ? -10.028 -1.358 3.086 1.00 87.62 185 LYS A C 1
ATOM 1494 O O . LYS A 1 185 ? -10.579 -2.260 2.462 1.00 87.62 185 LYS A O 1
ATOM 1499 N N . GLY A 1 186 ? -9.043 -1.586 3.941 1.00 86.81 186 GLY A N 1
ATOM 1500 C CA . GLY A 1 186 ? -8.662 -2.919 4.379 1.00 86.81 186 GLY A CA 1
ATOM 1501 C C . GLY A 1 186 ? -9.564 -3.430 5.497 1.00 86.81 186 GLY A C 1
ATOM 1502 O O . GLY A 1 186 ? -10.521 -2.779 5.919 1.00 86.81 186 GLY A O 1
ATOM 1503 N N . ASN A 1 187 ? -9.218 -4.611 5.999 1.00 87.88 187 ASN A N 1
ATOM 1504 C CA . ASN A 1 187 ? -9.890 -5.237 7.128 1.00 87.88 187 ASN A CA 1
ATOM 1505 C C . ASN A 1 187 ? -9.014 -5.141 8.374 1.00 87.88 187 ASN A C 1
ATOM 1507 O O . ASN A 1 187 ? -7.816 -5.424 8.317 1.00 87.88 187 ASN A O 1
ATOM 1511 N N . VAL A 1 188 ? -9.624 -4.820 9.505 1.00 90.38 188 VAL A N 1
ATOM 1512 C CA . VAL A 1 188 ? -8.992 -4.823 10.824 1.00 90.38 188 VAL A CA 1
ATOM 1513 C C . VAL A 1 188 ? -9.704 -5.840 11.690 1.00 90.38 188 VAL A C 1
ATOM 1515 O O . VAL A 1 188 ? -10.927 -5.868 11.726 1.00 90.38 188 VAL A O 1
ATOM 1518 N N . LEU A 1 189 ? -8.948 -6.655 12.410 1.00 89.94 189 LEU A N 1
ATOM 1519 C CA . LEU A 1 189 ? -9.456 -7.565 13.421 1.00 89.94 189 LEU A CA 1
ATOM 1520 C C . LEU A 1 189 ? -8.906 -7.153 14.783 1.00 89.94 189 LEU A C 1
ATOM 1522 O O . LEU A 1 189 ? -7.709 -7.288 15.028 1.00 89.94 189 LEU A O 1
ATOM 1526 N N . ILE A 1 190 ? -9.785 -6.694 15.667 1.00 90.00 190 ILE A N 1
ATOM 1527 C CA . ILE A 1 190 ? -9.450 -6.413 17.060 1.00 90.00 190 ILE A CA 1
ATOM 1528 C C . ILE A 1 190 ? -9.702 -7.679 17.875 1.00 90.00 190 ILE A C 1
ATOM 1530 O O . ILE A 1 190 ? -10.845 -8.117 18.027 1.00 90.00 190 ILE A O 1
ATOM 1534 N N . LEU A 1 191 ? -8.620 -8.263 18.375 1.00 88.25 191 LEU A N 1
ATOM 1535 C CA . LEU A 1 191 ? -8.626 -9.429 19.249 1.00 88.25 191 LEU A CA 1
ATOM 1536 C C . LEU A 1 191 ? -9.008 -9.011 20.669 1.00 88.25 191 LEU A C 1
ATOM 1538 O O . LEU A 1 191 ? -8.744 -7.882 21.075 1.00 88.25 191 LEU A O 1
ATOM 1542 N N . GLU A 1 192 ? -9.593 -9.932 21.435 1.00 85.12 192 GLU A N 1
ATOM 1543 C CA . GLU A 1 192 ? -9.981 -9.697 22.834 1.00 85.12 192 GLU A CA 1
ATOM 1544 C C . GLU A 1 192 ? -10.876 -8.464 23.023 1.00 85.12 192 GLU A C 1
ATOM 1546 O O . GLU A 1 192 ? -10.743 -7.718 23.994 1.00 85.12 192 GLU A O 1
ATOM 1551 N N . ALA A 1 193 ? -11.827 -8.252 22.112 1.00 84.06 193 ALA A N 1
ATOM 1552 C CA . ALA A 1 193 ? -12.640 -7.044 22.103 1.00 84.06 193 ALA A CA 1
ATOM 1553 C C . ALA A 1 193 ? -13.389 -6.826 23.438 1.00 84.06 193 ALA A C 1
ATOM 1555 O O . ALA A 1 193 ? -13.634 -5.684 23.814 1.00 84.06 193 ALA A O 1
ATOM 1556 N N . HIS A 1 194 ? -13.681 -7.892 24.194 1.00 81.94 194 HIS A N 1
ATOM 1557 C CA . HIS A 1 194 ? -14.236 -7.851 25.559 1.00 81.94 194 HIS A CA 1
ATOM 1558 C C . HIS A 1 194 ? -13.443 -7.000 26.562 1.00 81.94 194 HIS A C 1
ATOM 1560 O O . HIS A 1 194 ? -13.995 -6.606 27.587 1.00 81.94 194 HIS A O 1
ATOM 1566 N N . ARG A 1 195 ? -12.172 -6.699 26.279 1.00 84.56 195 ARG A N 1
ATOM 1567 C CA . ARG A 1 195 ? -11.314 -5.831 27.099 1.00 84.56 195 ARG A CA 1
ATOM 1568 C C . ARG A 1 195 ? -11.377 -4.357 26.700 1.00 84.56 195 ARG A C 1
ATOM 1570 O O . ARG A 1 195 ? -10.773 -3.527 27.376 1.00 84.56 195 ARG A O 1
ATOM 1577 N N . LEU A 1 196 ? -12.071 -4.016 25.613 1.00 86.81 196 LEU A N 1
ATOM 1578 C CA . LEU A 1 196 ? -12.211 -2.632 25.170 1.00 86.81 196 LEU A CA 1
ATOM 1579 C C . LEU A 1 196 ? -13.009 -1.823 26.193 1.00 86.81 196 LEU A C 1
ATOM 1581 O O . LEU A 1 196 ? -14.152 -2.151 26.515 1.00 86.81 196 LEU A O 1
ATOM 1585 N N . LYS A 1 197 ? -12.412 -0.725 26.654 1.00 87.56 197 LYS A N 1
ATOM 1586 C CA . LYS A 1 197 ? -13.105 0.301 27.435 1.00 87.56 197 LYS A CA 1
ATOM 1587 C C . LYS A 1 197 ? -14.117 1.051 26.565 1.00 87.56 197 LYS A C 1
ATOM 1589 O O . LYS A 1 197 ? -13.990 1.098 25.341 1.00 87.56 197 LYS A O 1
ATOM 1594 N N . GLU A 1 198 ? -15.090 1.685 27.212 1.00 84.69 198 GLU A N 1
ATOM 1595 C CA . GLU A 1 198 ? -16.172 2.423 26.548 1.00 84.69 198 GLU A CA 1
ATOM 1596 C C . GLU A 1 198 ? -15.659 3.557 25.643 1.00 84.69 198 GLU A C 1
ATOM 1598 O O . GLU A 1 198 ? -16.143 3.701 24.523 1.00 84.69 198 GLU A O 1
ATOM 1603 N N . GLU A 1 199 ? -14.591 4.251 26.050 1.00 88.62 199 GLU A N 1
ATOM 1604 C CA . GLU A 1 199 ? -13.940 5.314 25.264 1.00 88.62 199 GLU A CA 1
ATOM 1605 C C . GLU A 1 199 ? -13.511 4.849 23.858 1.00 88.62 199 GLU A C 1
ATOM 1607 O O . GLU A 1 199 ? -13.783 5.508 22.852 1.00 88.62 199 GLU A O 1
ATOM 1612 N N . PHE A 1 200 ? -12.910 3.660 23.753 1.00 89.50 200 PHE A N 1
ATOM 1613 C CA . PHE A 1 200 ? -12.482 3.095 22.471 1.00 89.50 200 PHE A CA 1
ATOM 1614 C C . PHE A 1 200 ? -13.667 2.619 21.643 1.00 89.50 200 PHE A C 1
ATOM 1616 O O . PHE A 1 200 ? -13.647 2.685 20.416 1.00 89.50 200 PHE A O 1
ATOM 1623 N N . ILE A 1 201 ? -14.713 2.138 22.308 1.00 84.75 201 ILE A N 1
ATOM 1624 C CA . ILE A 1 201 ? -15.928 1.667 21.655 1.00 84.75 201 ILE A CA 1
ATOM 1625 C C . ILE A 1 201 ? -16.666 2.830 20.985 1.00 84.75 201 ILE A C 1
ATOM 1627 O O . ILE A 1 201 ? -17.102 2.700 19.836 1.00 84.75 201 ILE A O 1
ATOM 1631 N N . GLU A 1 202 ? -16.815 3.955 21.680 1.00 84.81 202 GLU A N 1
ATOM 1632 C CA . GLU A 1 202 ? -17.405 5.173 21.122 1.00 84.81 202 GLU A CA 1
ATOM 1633 C C . GLU A 1 202 ? -16.571 5.713 19.966 1.00 84.81 202 GLU A C 1
ATOM 1635 O O . GLU A 1 202 ? -17.115 6.008 18.899 1.00 84.81 202 GLU A O 1
ATOM 1640 N N . PHE A 1 203 ? -15.247 5.733 20.130 1.00 88.38 203 PHE A N 1
ATOM 1641 C CA . PHE A 1 203 ? -14.343 6.137 19.065 1.00 88.38 203 PHE A CA 1
ATOM 1642 C C . 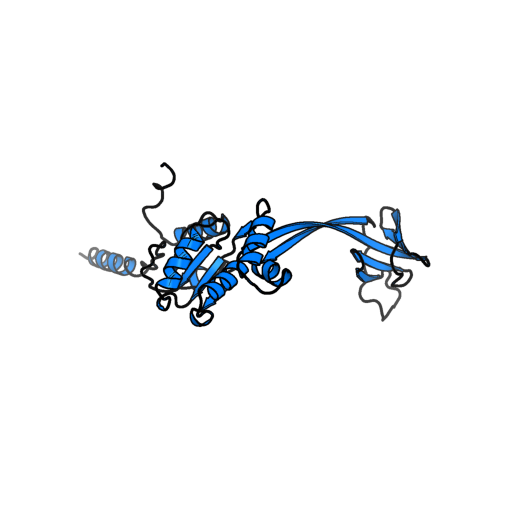PHE A 1 203 ? -14.466 5.251 17.818 1.00 88.38 203 PHE A C 1
ATOM 1644 O O . PHE A 1 203 ? -14.573 5.768 16.708 1.00 88.38 203 PHE A O 1
ATOM 1651 N N . ILE A 1 204 ? -14.517 3.923 17.974 1.00 87.12 204 ILE A N 1
ATOM 1652 C CA . ILE A 1 204 ? -14.695 2.986 16.853 1.00 87.12 204 ILE A CA 1
ATOM 1653 C C . ILE A 1 204 ? -16.019 3.253 16.129 1.00 87.12 204 ILE A C 1
ATOM 1655 O O . ILE A 1 204 ? -16.040 3.264 14.897 1.00 87.12 204 ILE A O 1
ATOM 1659 N N . LYS A 1 205 ? -17.116 3.494 16.862 1.00 83.69 205 LYS A N 1
ATOM 1660 C CA . LYS A 1 205 ? -18.418 3.832 16.260 1.00 83.69 205 LYS A CA 1
ATOM 1661 C C . LYS A 1 205 ? -18.331 5.121 15.449 1.00 83.69 205 LYS A C 1
ATOM 1663 O O . LYS A 1 205 ? -18.700 5.110 14.279 1.00 83.69 205 LYS A O 1
ATOM 1668 N N . PHE A 1 206 ? -17.783 6.178 16.045 1.00 85.44 206 PHE A N 1
ATOM 1669 C CA . PHE A 1 206 ? -17.569 7.456 15.370 1.00 85.44 206 PHE A CA 1
ATOM 1670 C C . PHE A 1 206 ? -16.683 7.296 14.126 1.00 85.44 206 PHE A C 1
ATOM 1672 O O . PHE A 1 206 ? -16.976 7.840 13.063 1.00 85.44 206 PHE A O 1
ATOM 1679 N N . LYS A 1 207 ? -15.611 6.499 14.212 1.00 85.69 207 LYS A N 1
ATOM 1680 C CA . LYS A 1 207 ? -14.711 6.268 13.081 1.00 85.69 207 LYS A CA 1
ATOM 1681 C C . LYS A 1 207 ? -15.412 5.532 11.943 1.00 85.69 207 LYS A C 1
ATOM 1683 O O . LYS A 1 207 ? -15.244 5.957 10.808 1.00 85.69 207 LYS A O 1
ATOM 1688 N N . CYS A 1 208 ? -16.222 4.511 12.228 1.00 82.75 208 CYS A N 1
ATOM 1689 C CA . CYS A 1 208 ? -16.941 3.719 11.216 1.00 82.75 208 CYS A CA 1
ATOM 1690 C C . CYS A 1 208 ? -17.926 4.534 10.360 1.00 82.75 208 CYS A C 1
ATOM 1692 O O . CYS A 1 208 ? -18.241 4.128 9.241 1.00 82.75 208 CYS A O 1
ATOM 1694 N N . GLU A 1 209 ? -18.395 5.678 10.859 1.00 77.62 209 GLU A N 1
ATOM 1695 C CA . GLU A 1 209 ? -19.237 6.607 10.095 1.00 77.62 209 GLU A CA 1
ATOM 1696 C C . GLU A 1 209 ? -18.436 7.418 9.062 1.00 77.62 209 GLU A C 1
ATOM 1698 O O . GLU A 1 209 ? -19.008 7.945 8.108 1.00 77.62 209 GLU A O 1
ATOM 1703 N N . ASN A 1 210 ? -17.109 7.495 9.211 1.00 79.88 210 ASN A N 1
ATOM 1704 C CA . ASN A 1 210 ? -16.239 8.241 8.311 1.00 79.88 210 ASN A CA 1
ATOM 1705 C C . ASN A 1 210 ? -15.851 7.432 7.065 1.00 79.88 210 ASN A C 1
ATOM 1707 O O . ASN A 1 210 ? -15.684 6.213 7.090 1.00 79.88 210 ASN A O 1
ATOM 1711 N N . GLU A 1 211 ? -15.608 8.143 5.962 1.00 73.81 211 GLU A N 1
ATOM 1712 C CA . GLU A 1 211 ? -15.252 7.537 4.675 1.00 73.81 211 GLU A CA 1
ATOM 1713 C C . GLU A 1 211 ? -13.922 6.764 4.726 1.00 73.81 211 GLU A C 1
ATOM 1715 O O . GLU A 1 211 ? -13.801 5.712 4.103 1.00 73.81 211 GLU A O 1
ATOM 1720 N N . LEU A 1 212 ? -12.958 7.232 5.523 1.00 83.81 212 LEU A N 1
ATOM 1721 C CA . LEU A 1 212 ? -11.605 6.671 5.642 1.00 83.81 212 LEU A CA 1
ATOM 1722 C C . LEU A 1 212 ? -11.472 5.628 6.767 1.00 83.81 212 LEU A C 1
ATOM 1724 O O . LEU A 1 212 ? -10.411 5.505 7.376 1.00 83.81 212 LEU A O 1
ATOM 1728 N N . CYS A 1 213 ? -12.546 4.910 7.099 1.00 85.06 213 CYS A N 1
ATOM 1729 C CA . CYS A 1 213 ? -12.502 3.840 8.095 1.00 85.06 213 CYS A CA 1
ATOM 1730 C C . CYS A 1 213 ? -12.311 2.469 7.431 1.00 85.06 213 CYS A C 1
ATOM 1732 O O . CYS A 1 213 ? -13.042 2.163 6.485 1.00 85.06 213 CYS A O 1
ATOM 1734 N N . PRO A 1 214 ? -11.373 1.627 7.902 1.00 88.50 214 PRO A N 1
ATOM 1735 C CA . PRO A 1 214 ? -11.307 0.238 7.465 1.00 88.50 214 PRO A CA 1
ATOM 1736 C C . PRO A 1 214 ? -12.527 -0.549 7.965 1.00 88.50 214 PRO A C 1
ATOM 1738 O O . PRO A 1 214 ? -13.242 -0.126 8.874 1.00 88.50 214 PRO A O 1
ATOM 1741 N N . VAL A 1 215 ? -12.752 -1.737 7.411 1.00 85.62 215 VAL A N 1
ATOM 1742 C CA . VAL A 1 215 ? -13.782 -2.644 7.930 1.00 85.62 215 VAL A CA 1
ATOM 1743 C C . VAL A 1 215 ? -13.280 -3.256 9.235 1.00 85.62 215 VAL A C 1
ATOM 1745 O O . VAL A 1 215 ? -12.291 -3.988 9.239 1.00 85.62 215 VAL A O 1
ATOM 1748 N N . ILE A 1 216 ? -13.960 -2.967 10.345 1.00 87.00 216 ILE A N 1
ATOM 1749 C CA . ILE A 1 216 ? -13.544 -3.414 11.680 1.00 87.00 216 ILE A CA 1
ATOM 1750 C C . ILE A 1 216 ? -14.320 -4.668 12.093 1.00 87.00 216 ILE A C 1
ATOM 1752 O O . ILE A 1 216 ? -15.546 -4.659 12.223 1.00 87.00 216 ILE A O 1
ATOM 1756 N N . PHE A 1 217 ? -13.578 -5.732 12.368 1.00 85.62 217 PHE A N 1
ATOM 1757 C CA . PHE A 1 217 ? -14.027 -6.966 12.992 1.00 85.62 217 PHE A CA 1
ATOM 1758 C C . PHE A 1 217 ? -13.574 -6.995 14.451 1.00 85.62 217 PHE A C 1
ATOM 1760 O O . PHE A 1 217 ? -12.442 -6.644 14.769 1.00 85.62 217 PHE A O 1
ATOM 1767 N N . LEU A 1 218 ? -14.453 -7.430 15.342 1.00 85.62 218 LEU A N 1
ATOM 1768 C CA . LEU A 1 218 ? -14.218 -7.522 16.777 1.00 85.62 218 LEU A CA 1
ATOM 1769 C C . LEU A 1 218 ? -14.343 -8.981 17.194 1.00 85.62 218 LEU A C 1
ATOM 1771 O O . LEU A 1 218 ? -15.421 -9.558 17.053 1.00 85.62 218 LEU A O 1
ATOM 1775 N N . GLU A 1 219 ? -13.269 -9.573 17.702 1.00 84.62 219 GLU A N 1
ATOM 1776 C CA . GLU A 1 219 ? -13.284 -10.941 18.214 1.00 84.62 219 GLU A CA 1
ATOM 1777 C C . GLU A 1 219 ? -13.693 -10.960 19.690 1.00 84.62 219 GLU A C 1
ATOM 1779 O O . GLU A 1 219 ? -13.034 -10.362 20.547 1.00 84.62 219 GLU A O 1
ATOM 1784 N N . GLY A 1 220 ? -14.782 -11.666 19.990 1.00 72.06 220 GLY A N 1
ATOM 1785 C CA . GLY A 1 220 ? -15.253 -11.911 21.353 1.00 72.06 220 GLY A CA 1
ATOM 1786 C C . GLY A 1 220 ? -16.710 -11.519 21.587 1.00 72.06 220 GLY A C 1
ATOM 1787 O O . GLY A 1 220 ? -17.377 -10.937 20.734 1.00 72.06 220 GLY A O 1
ATOM 1788 N N . GLU A 1 221 ? -17.215 -11.833 22.778 1.00 64.06 221 GLU A N 1
ATOM 1789 C CA . GLU A 1 221 ? -18.616 -11.631 23.169 1.00 64.06 221 GLU A CA 1
ATOM 1790 C C . GLU A 1 221 ? -18.923 -10.175 23.542 1.00 64.06 221 GLU A C 1
ATOM 1792 O O . GLU A 1 221 ? -19.397 -9.861 24.633 1.00 64.06 221 GLU A O 1
ATOM 1797 N N . ASN A 1 222 ? -18.647 -9.242 22.638 1.00 56.69 222 ASN A N 1
ATOM 1798 C CA . ASN A 1 222 ? -18.932 -7.844 22.909 1.00 56.69 222 ASN A CA 1
ATOM 1799 C C . ASN A 1 222 ? -20.405 -7.493 22.705 1.00 56.69 222 ASN A C 1
ATOM 1801 O O . ASN A 1 222 ? -21.034 -7.854 21.710 1.00 56.69 222 ASN A O 1
ATOM 1805 N N . LYS A 1 223 ? -20.944 -6.690 23.631 1.00 51.00 223 LYS A N 1
ATOM 1806 C CA . LYS A 1 223 ? -22.286 -6.075 23.566 1.00 51.00 223 LYS A CA 1
ATOM 1807 C C . LYS A 1 223 ? -22.387 -4.951 22.526 1.00 51.00 223 LYS A C 1
ATOM 1809 O O . LYS A 1 223 ? -23.302 -4.133 22.580 1.00 51.00 223 LYS A O 1
ATOM 1814 N N . LEU A 1 224 ? -21.449 -4.880 21.590 1.00 53.44 224 LEU A N 1
ATOM 1815 C CA . LEU A 1 224 ? -21.511 -3.914 20.513 1.00 53.44 224 LEU A CA 1
ATOM 1816 C C . LEU A 1 224 ? -22.656 -4.287 19.577 1.00 53.44 224 LEU A C 1
ATOM 1818 O O . LEU A 1 224 ? -22.795 -5.433 19.160 1.00 53.44 224 LEU A O 1
ATOM 1822 N N . THR A 1 225 ? -23.485 -3.300 19.251 1.00 47.19 225 THR A N 1
ATOM 1823 C CA . THR A 1 225 ? -24.565 -3.345 18.255 1.00 47.19 225 THR A CA 1
ATOM 1824 C C . THR A 1 225 ? -24.015 -3.438 16.823 1.00 47.19 225 THR A C 1
ATOM 1826 O O . THR A 1 225 ? -24.496 -2.782 15.901 1.00 47.19 225 THR A O 1
ATOM 1829 N N . GLY A 1 226 ? -22.974 -4.245 16.641 1.00 48.34 226 GLY A N 1
ATOM 1830 C CA . GLY A 1 226 ? -22.523 -4.752 15.361 1.00 48.34 226 GLY A CA 1
ATOM 1831 C C . GLY A 1 226 ? -23.304 -6.002 14.981 1.00 48.34 226 GLY A C 1
ATOM 1832 O O . GLY A 1 226 ? -23.980 -6.613 15.811 1.00 48.34 226 GLY A O 1
ATOM 1833 N N . TYR A 1 227 ? -23.221 -6.399 13.715 1.00 46.09 227 TYR A N 1
ATOM 1834 C CA . TYR A 1 227 ? -23.738 -7.692 13.275 1.00 46.09 227 TYR A CA 1
ATOM 1835 C C . TYR A 1 227 ? -23.104 -8.800 14.111 1.00 46.09 227 TYR A C 1
ATOM 1837 O O . TYR A 1 227 ? -21.913 -9.067 13.968 1.00 46.09 227 TYR A O 1
ATOM 1845 N N . LYS A 1 228 ? -23.886 -9.424 14.996 1.00 46.69 228 LYS A N 1
ATOM 1846 C CA . LYS A 1 228 ? -2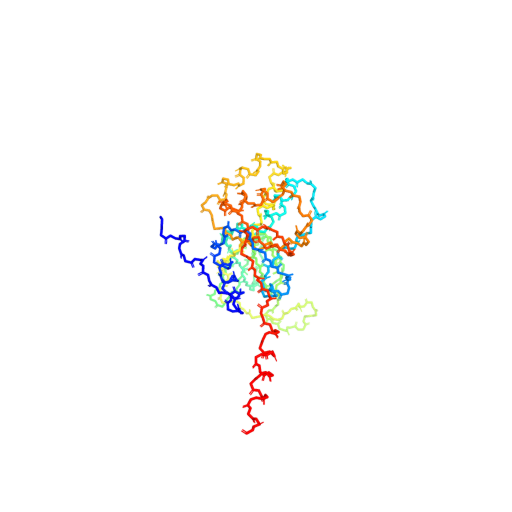3.461 -10.629 15.703 1.00 46.69 228 LYS A CA 1
ATOM 1847 C C . LYS A 1 228 ? -23.500 -11.786 14.717 1.00 46.69 228 LYS A C 1
ATOM 1849 O O . LYS A 1 228 ? -24.581 -12.202 14.297 1.00 46.69 228 LYS A O 1
ATOM 1854 N N . ILE A 1 229 ? -22.332 -12.292 14.334 1.00 44.41 229 ILE A N 1
ATOM 1855 C CA . ILE A 1 229 ? -22.242 -13.569 13.626 1.00 44.41 229 ILE A CA 1
ATOM 1856 C C . ILE A 1 229 ? -22.359 -14.665 14.689 1.00 44.41 229 ILE A C 1
ATOM 1858 O O . ILE A 1 229 ? -21.362 -15.082 15.265 1.00 44.41 229 ILE A O 1
ATOM 1862 N N . ASN A 1 230 ? -23.573 -15.109 15.008 1.00 41.78 230 ASN A N 1
ATOM 1863 C CA . ASN A 1 230 ? -23.731 -16.241 15.918 1.00 41.78 230 ASN A CA 1
ATOM 1864 C C . ASN A 1 230 ? -23.285 -17.526 15.201 1.00 41.78 230 ASN A C 1
ATOM 1866 O O . ASN A 1 230 ? -23.849 -17.890 14.172 1.00 41.78 230 ASN A O 1
ATOM 1870 N N . GLN A 1 231 ? -22.284 -18.216 15.751 1.00 42.47 231 GLN A N 1
ATOM 1871 C CA . GLN A 1 231 ? -22.011 -19.614 15.424 1.00 42.47 231 GLN A CA 1
ATOM 1872 C C . GLN A 1 231 ? -22.825 -20.509 16.359 1.00 42.47 231 GLN A C 1
ATOM 1874 O O . GLN A 1 231 ? -22.373 -20.885 17.433 1.00 42.47 231 GLN A O 1
ATOM 1879 N N . SER A 1 232 ? -24.043 -20.825 15.951 1.00 35.16 232 SER A N 1
ATOM 1880 C CA . SER A 1 232 ? -24.832 -21.954 16.453 1.00 35.16 232 SER A CA 1
ATOM 1881 C C . SER A 1 232 ? -25.977 -22.096 15.454 1.00 35.16 232 SER A C 1
ATOM 1883 O O . SER A 1 232 ? -26.718 -21.141 15.267 1.00 35.16 232 SER A O 1
ATOM 1885 N N . GLU A 1 233 ? -26.058 -23.155 14.655 1.00 36.56 233 GLU A N 1
ATOM 1886 C CA . GLU A 1 233 ? -26.521 -24.467 15.102 1.00 36.56 233 GLU A CA 1
ATOM 1887 C C . GLU A 1 233 ? -25.791 -25.601 14.356 1.00 36.56 233 GLU A C 1
ATOM 1889 O O . GLU A 1 233 ? -26.097 -25.908 13.211 1.00 36.56 233 GLU A O 1
ATOM 1894 N N . GLU A 1 234 ? -24.857 -26.276 15.029 1.00 35.56 234 GLU A N 1
ATOM 1895 C CA . GLU A 1 234 ? -24.433 -27.644 14.663 1.00 35.56 234 GLU A CA 1
ATOM 1896 C C . GLU A 1 234 ? -24.937 -28.680 15.693 1.00 35.56 234 GLU A C 1
ATOM 1898 O O . GLU A 1 234 ? -24.648 -29.874 15.611 1.00 35.56 234 GLU A O 1
ATOM 1903 N N . SER A 1 235 ? -25.730 -28.241 16.680 1.00 37.72 235 SER A N 1
ATOM 1904 C CA . SER A 1 235 ? -26.171 -29.063 17.813 1.00 37.72 235 SER A CA 1
ATOM 1905 C C . SER A 1 235 ? -27.686 -29.291 17.913 1.00 37.72 235 SER A C 1
ATOM 1907 O O . SER A 1 235 ? -28.086 -30.208 18.632 1.00 37.72 235 SER A O 1
ATOM 1909 N N . GLU A 1 236 ? -28.540 -28.579 17.164 1.00 34.88 236 GLU A N 1
ATOM 1910 C CA . GLU A 1 236 ? -29.996 -28.836 17.179 1.00 34.88 236 GLU A CA 1
ATOM 1911 C C . GLU A 1 236 ? -30.462 -29.874 16.142 1.00 34.88 236 GLU A C 1
ATOM 1913 O O . GLU A 1 236 ? -31.419 -30.609 16.401 1.00 34.88 236 GLU A O 1
ATOM 1918 N N . GLU A 1 237 ? -29.720 -30.099 15.049 1.00 34.28 237 GLU A N 1
ATOM 1919 C CA . GLU A 1 237 ? -30.052 -31.171 14.092 1.00 34.28 237 GLU A CA 1
ATOM 1920 C C . GLU A 1 237 ? -29.887 -32.588 14.672 1.00 34.28 237 GLU A C 1
ATOM 1922 O O . GLU A 1 237 ? -30.507 -33.538 14.185 1.00 34.28 237 GLU A O 1
ATOM 1927 N N . LYS A 1 238 ? -29.106 -32.755 15.751 1.00 39.31 238 LYS A N 1
ATOM 1928 C CA . LYS A 1 238 ? -28.953 -34.054 16.431 1.00 39.31 238 LYS A CA 1
ATOM 1929 C C . LYS A 1 238 ? -30.062 -34.356 17.443 1.00 39.31 238 LYS A C 1
ATOM 1931 O O . LYS A 1 238 ? -30.286 -35.530 17.728 1.00 39.31 238 LYS A O 1
ATOM 1936 N N . LYS A 1 239 ? -30.791 -33.352 17.951 1.00 39.00 239 LYS A N 1
ATOM 1937 C CA . LYS A 1 239 ? -31.959 -33.590 18.823 1.00 39.00 239 LYS A CA 1
ATOM 1938 C C . LYS A 1 239 ? -33.220 -33.907 18.019 1.00 39.00 239 LYS A C 1
ATOM 1940 O O . LYS A 1 239 ? -33.932 -34.842 18.368 1.00 39.00 239 LYS A O 1
ATOM 1945 N N . VAL A 1 240 ? -33.427 -33.239 16.881 1.00 40.38 240 VAL A N 1
ATOM 1946 C CA . VAL A 1 240 ? -34.607 -33.483 16.026 1.00 40.38 240 VAL A CA 1
ATOM 1947 C C . VAL A 1 240 ? -34.522 -34.822 15.272 1.00 40.38 240 VAL A C 1
ATOM 1949 O O . VAL A 1 240 ? -35.555 -35.419 14.970 1.00 40.38 240 VAL A O 1
ATOM 1952 N N . LYS A 1 241 ? -33.315 -35.344 15.001 1.00 39.16 241 LYS A N 1
ATOM 1953 C CA . LYS A 1 241 ? -33.148 -36.689 14.415 1.00 39.16 241 LYS A CA 1
ATOM 1954 C C . LYS A 1 241 ? -33.375 -37.823 15.422 1.00 39.16 241 LYS A C 1
ATOM 1956 O O . LYS A 1 241 ? -33.969 -38.825 15.044 1.00 39.16 241 LYS A O 1
ATOM 1961 N N . LYS A 1 242 ? -33.026 -37.642 16.703 1.00 40.12 242 LYS A N 1
ATOM 1962 C CA . LYS A 1 242 ? -33.280 -38.660 17.740 1.00 40.12 242 LYS A CA 1
ATOM 1963 C C . LYS A 1 242 ? -34.766 -38.817 18.086 1.00 40.12 242 LYS A C 1
ATOM 1965 O O . LYS A 1 242 ? -35.226 -39.938 18.243 1.00 40.12 242 LYS A O 1
ATOM 1970 N N . GLU A 1 243 ? -35.543 -37.732 18.102 1.00 39.50 243 GLU A N 1
ATOM 1971 C CA . GLU A 1 243 ? -36.996 -37.817 18.356 1.00 39.50 243 GLU A CA 1
ATOM 1972 C C . GLU A 1 243 ? -37.811 -38.341 17.159 1.00 39.50 243 GLU A C 1
ATOM 1974 O O . GLU A 1 243 ? -38.965 -38.746 17.324 1.00 39.50 243 GLU A O 1
ATOM 1979 N N . LYS A 1 244 ? -37.236 -38.347 15.947 1.00 41.25 244 LYS A N 1
ATOM 1980 C CA . LYS A 1 244 ? -37.880 -38.918 14.753 1.00 41.25 244 LYS A CA 1
ATOM 1981 C C . LYS A 1 244 ? -37.560 -40.396 14.538 1.00 41.25 244 LYS A C 1
ATOM 1983 O O . LYS A 1 244 ? -38.391 -41.083 13.957 1.00 41.25 244 LYS A O 1
ATOM 1988 N N . GLU A 1 245 ? -36.426 -40.895 15.026 1.00 42.56 245 GLU A N 1
ATOM 1989 C CA . GLU A 1 245 ? -36.089 -42.325 14.944 1.00 42.56 245 GLU A CA 1
ATOM 1990 C C . GLU A 1 245 ? -36.822 -43.171 16.001 1.00 42.56 245 GLU A C 1
ATOM 1992 O O . GLU A 1 245 ? -37.154 -44.319 15.726 1.00 42.56 245 GLU A O 1
ATOM 1997 N N . GLU A 1 246 ? -37.211 -42.602 17.149 1.00 43.78 246 GLU A N 1
ATOM 1998 C CA . GLU A 1 246 ? -38.014 -43.319 18.161 1.00 43.78 246 GLU A CA 1
ATOM 1999 C C . GLU A 1 246 ? -39.525 -43.370 17.852 1.00 43.78 246 GLU A C 1
ATOM 2001 O O . GLU A 1 246 ? -40.268 -44.088 18.517 1.00 43.78 246 GLU A O 1
ATOM 2006 N N . LYS A 1 247 ? -40.004 -42.660 16.819 1.00 45.12 247 LYS A N 1
ATOM 2007 C CA . LYS A 1 247 ? -41.417 -42.699 16.380 1.00 45.12 247 LYS A CA 1
ATOM 2008 C C . LYS A 1 247 ? -41.681 -43.591 15.162 1.00 45.12 247 LYS A C 1
ATOM 2010 O O . LYS A 1 247 ? -42.813 -43.637 14.692 1.00 45.12 247 LYS A O 1
ATOM 2015 N N . ILE A 1 248 ? -40.668 -44.307 14.669 1.00 45.91 248 ILE A N 1
ATOM 2016 C CA . ILE A 1 248 ? -40.793 -45.282 13.570 1.00 45.91 248 ILE A CA 1
ATOM 2017 C C . ILE A 1 248 ? -40.374 -46.673 14.070 1.00 45.91 248 ILE A C 1
ATOM 2019 O O . ILE A 1 248 ? -39.661 -47.403 13.398 1.00 45.91 248 ILE A O 1
ATOM 2023 N N . ILE A 1 249 ? -40.773 -47.043 15.286 1.00 48.12 249 ILE A N 1
ATOM 2024 C CA . ILE A 1 249 ? -40.809 -48.441 15.727 1.00 48.12 249 ILE A CA 1
ATOM 2025 C C . ILE A 1 249 ? -42.037 -48.591 16.626 1.00 48.12 249 ILE A C 1
ATOM 2027 O O . ILE A 1 249 ? -41.897 -48.545 17.838 1.00 48.12 249 ILE A O 1
ATOM 2031 N N . PHE A 1 250 ? -43.225 -48.690 16.028 1.00 39.94 250 PHE A N 1
ATOM 2032 C CA . PHE A 1 250 ? -44.404 -49.408 16.534 1.00 39.94 250 PHE A CA 1
ATOM 2033 C C . PHE A 1 250 ? -45.368 -49.639 15.369 1.00 39.94 250 PHE A C 1
ATOM 2035 O O . PHE A 1 250 ? -45.641 -48.662 14.636 1.00 39.94 250 PHE A O 1
#

Sequence (250 aa):
MLIEKKVKKILSMDSIKTIQKLSQANILTKPITIPHSSILKDTKHLKITVSQFNTVEELDNLLRQAVFMRTTEIKDVFEGEIVEVKEDGLVLRGRKGTLFVKTKPKGEVKDVIYIENEISEIIGRVERENDLECKRVCSLPKEVHRKKERFLEVSLNELDESFGEINFKVKNEVNQLVKGKEIIKGNVLILEAHRLKEEFIEFIKFKCENELCPVIFLEGENKLTGYKINQSEESEEKKVKKEKEEKIIF

Organism: NCBI:txid291195

InterPro domains:
  IPR010339 TIP49, P-loop domain [PF06068] (106-221)

Secondary structure (DSSP, 8-state):
--SGGG--S--SHHHHHHHHHHHHTT---S-EEES-GGGGTTS--EEEEGGG-SSHHHHHHHHHTTEEEEEEEEEEEEEEEEEEEETTEEEEE-SS-EEEE-S---S-TTEEEEEETTEEEEEEESS-SS-TT---B-PPPS-SEEEEEEEEEEEHHHHHHHHSS--HHHHHHHHHHHTTSEEEE-EEEEETGGG--HHHHHHHHHHHTSTTPPEEEEES----SSEE-----SSSHHHHHHHHHTTS--

Foldseek 3Di:
DPPPPPDDDDDDLVNLVVVVVCLQVVVFLFAAEDQDPVSCVPADAAEAEPVQDDDLVSVVLSQLQQKKFKDKDWWKKFWAFFQDDDCQFTWGDAPVGIDTDGAHDDDDGQFIWIDTPHDIDGPFGCDPPPDPPTPDHDHGHHDGIDTDIDMDIDGLSNQLVVVPPRDPVSSVVSVVVSPPTDMDAGEYEYEPLVPDDPVNLVSLSVQSNDPRGHHHYYHDDDPGPHHHPDPDDPPVVVVVVVVVVVVPPD

Radius of gyration: 28.17 Å; chains: 1; bounding box: 76×68×61 Å